Protein AF-0000000067714516 (afdb_homodimer)

Organism: Corynebacterium glutamicum (strain ATCC 13032 / DSM 20300 / JCM 1318 / BCRC 11384 / CCUG 27702 / LMG 3730 / NBRC 12168 / NCIMB 10025 / NRRL B-2784 / 534) (NCBI:txid196627)

Nearest PDB structures (foldseek):
  5x11-assembly4_H  TM=5.589E-01  e=5.255E-09  Bacillus spizizenii str. W23
  5x11-assembly1_A  TM=5.544E-01  e=1.095E-08  Bacillus spizizenii str. W23
  5x11-assembly3_D  TM=5.599E-01  e=9.688E-09  Bacillus spizizenii str. W23
  5x11-assembly2_E  TM=5.616E-01  e=3.294E-08  Bacillus spizizenii str. W23
  5x11-assembly4_G  TM=5.547E-01  e=8.246E-08  Bacillus spizizenii str. W23

Sequence (338 aa):
MSIKHALLVLMLDEPTSASQLQTKFEETMGIWQLNIGQVTQTIQRLQRDGLAETAGTTVSSNGRTVDTFQPTDLGRELVAQWFESPVTVTLSERDELVTKIAIAESRGLNLIPLLDIQRNTVMAELRALNKSSRDLAETRNTQRLLVEKRIFELEAQARWLDRIEALEQMSIKHALLVLMLDEPTSASQLQTKFEETMGIWQLNIGQVTQTIQRLQRDGLAETAGTTVSSNGRTVDTFQPTDLGRELVAQWFESPVTVTLSERDELVTKIAIAESRGLNLIPLLDIQRNTVMAELRALNKSSRDLAETRNTQRLLVEKRIFELEAQARWLDRIEALEQ

Secondary structure (DSSP, 8-state):
-HHHHHHHHHTSSS-EEHHHHHHHHHHHHSS----HHHHHHHHHHHHHTTSEEEEEEEE-TTS-EEEEEEE-HHHHHHHHHHHHS-------S--HHHHHHHHHHHTT---HHHHHHHHHHHHHHHHHHHHHHHTS-SB--HHHHHHHHHHHHHHHHHHHHHHHHHSB-/-HHHHHHHHHTSSS-EEHHHHHHHHHHHHSS----HHHHHHHHHHHHHTTSEEEEEEEE-TTS-EEEEEEE-HHHHHHHHHHHHS-------S--HHHHHHHHHHHTT---HHHHHHHHHHHHHHHHHHHHHHHTS-SB--HHHHHHHHHHHHHHHHHHHHHHHHHSB-

Solvent-accessible surface area (backbone atoms only — not comparable to full-atom values): 18646 Å² total; per-residue (Å²): 120,60,60,61,54,50,53,45,59,74,16,63,86,45,70,34,31,60,68,54,47,48,51,53,47,28,67,53,40,60,83,49,80,71,55,70,66,60,48,48,52,47,50,49,51,32,36,75,71,52,26,30,43,81,67,51,69,44,72,44,99,86,66,46,78,38,60,15,29,26,51,31,75,60,26,50,50,50,47,54,49,53,60,73,45,62,83,78,78,74,77,70,89,73,50,51,63,56,49,52,51,29,54,38,51,71,70,67,48,79,57,63,65,48,51,48,49,38,44,52,52,44,50,54,52,44,52,54,47,53,58,56,54,70,75,44,69,77,34,66,43,46,64,44,53,50,51,51,47,49,45,33,45,43,53,23,48,50,52,44,54,56,50,56,71,71,40,40,126,120,61,59,61,53,51,53,45,60,72,16,63,87,46,70,35,30,61,69,53,47,47,50,52,46,28,65,54,38,61,84,49,80,71,55,71,67,59,49,48,51,47,50,50,50,32,36,74,72,52,26,30,43,81,66,49,71,44,71,44,98,86,66,46,79,40,59,17,28,27,50,31,75,60,25,49,50,50,47,54,49,53,61,72,46,64,82,78,79,75,77,70,88,74,51,52,64,56,49,52,51,28,53,39,51,70,69,67,48,78,57,62,65,47,52,49,49,38,45,52,52,44,50,51,52,44,51,54,47,54,56,55,52,70,76,45,70,77,33,67,43,46,65,45,51,51,52,51,48,50,46,33,47,43,53,22,49,50,53,43,54,54,50,57,69,71,38,42,126

pLDDT: mean 94.26, std 6.95, range [58.53, 98.81]

InterPro domains:
  IPR036388 Winged helix-like DNA-binding domain superfamily [G3DSA:1.10.10.10] (1-89)
  IPR036390 Winged helix DNA-binding domain superfamily [SSF46785] (3-165)

Structure (mmCIF, N/CA/C/O backbone):
data_AF-0000000067714516-model_v1
#
loop_
_entity.id
_entity.type
_entity.pdbx_description
1 polymer 'Predicted transcriptional regulators'
#
loop_
_atom_site.group_PDB
_atom_site.id
_atom_site.type_symbol
_atom_site.label_atom_id
_atom_site.label_alt_id
_atom_site.label_comp_id
_atom_site.label_asym_id
_atom_site.label_entity_id
_atom_site.label_seq_id
_atom_site.pdbx_PDB_ins_code
_atom_site.Cartn_x
_atom_site.Cartn_y
_atom_site.Cartn_z
_atom_site.occupancy
_atom_site.B_iso_or_equiv
_atom_site.auth_seq_id
_atom_site.auth_comp_id
_atom_site.auth_asym_id
_atom_site.auth_atom_id
_atom_site.pdbx_PDB_model_num
ATOM 1 N N . MET A 1 1 ? 0.081 -5.246 -13.25 1 62.38 1 MET A N 1
ATOM 2 C CA . MET A 1 1 ? -0.681 -6.086 -12.328 1 62.38 1 MET A CA 1
ATOM 3 C C . MET A 1 1 ? -0.258 -7.547 -12.445 1 62.38 1 MET A C 1
ATOM 5 O O . MET A 1 1 ? 0.228 -7.973 -13.492 1 62.38 1 MET A O 1
ATOM 9 N N . SER A 1 2 ? -0.165 -8.297 -11.391 1 80.56 2 SER A N 1
ATOM 10 C CA . SER A 1 2 ? 0.329 -9.648 -11.172 1 80.56 2 SER A CA 1
ATOM 11 C C . SER A 1 2 ? -0.538 -10.68 -11.891 1 80.56 2 SER A C 1
ATOM 13 O O . SER A 1 2 ? -0.05 -11.742 -12.289 1 80.56 2 SER A O 1
ATOM 15 N N . ILE A 1 3 ? -1.608 -10.227 -12.492 1 91.75 3 ILE A N 1
ATOM 16 C CA . ILE A 1 3 ? -2.51 -11.25 -13.008 1 91.75 3 ILE A CA 1
ATOM 17 C C . ILE A 1 3 ? -2.078 -11.656 -14.422 1 91.75 3 ILE A C 1
ATOM 19 O O . ILE A 1 3 ? -2.178 -12.82 -14.797 1 91.75 3 ILE A O 1
ATOM 23 N N . LYS A 1 4 ? -1.636 -10.664 -15.148 1 96.06 4 LYS A N 1
ATOM 24 C CA . LYS A 1 4 ? -1.201 -10.953 -16.516 1 96.06 4 LYS A CA 1
ATOM 25 C C . LYS A 1 4 ? -0.044 -11.953 -16.516 1 96.06 4 LYS A C 1
ATOM 27 O O . LYS A 1 4 ? -0.017 -12.875 -17.344 1 96.06 4 LYS A O 1
ATOM 32 N N . HIS A 1 5 ? 0.907 -11.781 -15.664 1 96.81 5 HIS A N 1
ATOM 33 C CA . HIS A 1 5 ? 2.043 -12.688 -15.578 1 96.81 5 HIS A CA 1
ATOM 34 C C . HIS A 1 5 ? 1.602 -14.078 -15.148 1 96.81 5 HIS A C 1
ATOM 36 O O . HIS A 1 5 ? 2.061 -15.086 -15.703 1 96.81 5 HIS A O 1
ATOM 42 N N . ALA A 1 6 ? 0.688 -14.062 -14.195 1 96.44 6 ALA A N 1
ATOM 43 C CA . ALA A 1 6 ? 0.193 -15.344 -13.688 1 96.44 6 ALA A CA 1
ATOM 44 C C . ALA A 1 6 ? -0.487 -16.141 -14.797 1 96.44 6 ALA A C 1
ATOM 46 O O . ALA A 1 6 ? -0.234 -17.344 -14.953 1 96.44 6 ALA A O 1
ATOM 47 N N . LEU A 1 7 ? -1.28 -15.492 -15.57 1 97.62 7 LEU A N 1
ATOM 48 C CA . LEU A 1 7 ? -1.995 -16.188 -16.641 1 97.62 7 LEU A CA 1
ATOM 49 C C . LEU A 1 7 ? -1.026 -16.688 -17.703 1 97.62 7 LEU A C 1
ATOM 51 O O . LEU A 1 7 ? -1.202 -17.781 -18.234 1 97.62 7 LEU A O 1
ATOM 55 N N . LEU A 1 8 ? -0.056 -15.891 -17.984 1 98.19 8 LEU A N 1
ATOM 56 C CA . LEU A 1 8 ? 0.951 -16.328 -18.953 1 98.19 8 LEU A CA 1
ATOM 57 C C . LEU A 1 8 ? 1.649 -17.594 -18.469 1 98.19 8 LEU A C 1
ATOM 59 O O . LEU A 1 8 ? 1.838 -18.531 -19.234 1 98.19 8 LEU A O 1
ATOM 63 N N . VAL A 1 9 ? 1.989 -17.609 -17.266 1 97.81 9 VAL A N 1
ATOM 64 C CA . VAL A 1 9 ? 2.691 -18.766 -16.703 1 97.81 9 VAL A CA 1
ATOM 65 C C . VAL A 1 9 ? 1.797 -20 -16.781 1 97.81 9 VAL A C 1
ATOM 67 O O . VAL A 1 9 ? 2.262 -21.078 -17.125 1 97.81 9 VAL A O 1
ATOM 70 N N . LEU A 1 10 ? 0.509 -19.812 -16.531 1 97.19 10 LEU A N 1
ATOM 71 C CA . LEU A 1 10 ? -0.421 -20.938 -16.438 1 97.19 10 LEU A CA 1
ATOM 72 C C . LEU A 1 10 ? -0.716 -21.516 -17.828 1 97.19 10 LEU A C 1
ATOM 74 O O . LEU A 1 10 ? -1.256 -22.625 -17.938 1 97.19 10 LEU A O 1
ATOM 78 N N . MET A 1 11 ? -0.341 -20.859 -18.875 1 96.38 11 MET A N 1
ATOM 79 C CA . MET A 1 11 ? -0.566 -21.422 -20.203 1 96.38 11 MET A CA 1
ATOM 80 C C . MET A 1 11 ? 0.757 -21.734 -20.891 1 96.38 11 MET A C 1
ATOM 82 O O . MET A 1 11 ? 0.8 -21.906 -22.109 1 96.38 11 MET A O 1
ATOM 86 N N . LEU A 1 12 ? 1.816 -21.812 -20.094 1 96.12 12 LEU A N 1
ATOM 87 C CA . LEU A 1 12 ? 3.154 -22.031 -20.625 1 96.12 12 LEU A CA 1
ATOM 88 C C . LEU A 1 12 ? 3.287 -23.453 -21.172 1 96.12 12 LEU A C 1
ATOM 90 O O . LEU A 1 12 ? 3.902 -23.656 -22.219 1 96.12 12 LEU A O 1
ATOM 94 N N . ASP A 1 13 ? 2.66 -24.391 -20.516 1 93.94 13 ASP A N 1
ATOM 95 C CA . ASP A 1 13 ? 2.959 -25.797 -20.781 1 93.94 13 ASP A CA 1
ATOM 96 C C . ASP A 1 13 ? 2.084 -26.328 -21.922 1 93.94 13 ASP A C 1
ATOM 98 O O . ASP A 1 13 ? 2.516 -27.188 -22.688 1 93.94 13 ASP A O 1
ATOM 102 N N . GLU A 1 14 ? 0.854 -25.844 -21.984 1 96.12 14 GLU A N 1
ATOM 103 C CA . GLU A 1 14 ? -0.07 -26.297 -23.016 1 96.12 14 GLU A CA 1
ATOM 104 C C . GLU A 1 14 ? -1.104 -25.219 -23.344 1 96.12 14 GLU A C 1
ATOM 106 O O . GLU A 1 14 ? -1.468 -24.422 -22.469 1 96.12 14 GLU A O 1
ATOM 111 N N . PRO A 1 15 ? -1.507 -25.25 -24.625 1 97.69 15 PRO A N 1
ATOM 112 C CA . PRO A 1 15 ? -2.617 -24.344 -24.938 1 97.69 15 PRO A CA 1
ATOM 113 C C . PRO A 1 15 ? -3.795 -24.5 -23.984 1 97.69 15 PRO A C 1
ATOM 115 O O . PRO A 1 15 ? -4.172 -25.625 -23.641 1 97.69 15 PRO A O 1
ATOM 118 N N . THR A 1 16 ? -4.348 -23.375 -23.516 1 97.81 16 THR A N 1
ATOM 119 C CA . THR A 1 16 ? -5.34 -23.391 -22.438 1 97.81 16 THR A CA 1
ATOM 120 C C . THR A 1 16 ? -6.473 -22.422 -22.734 1 97.81 16 THR A C 1
ATOM 122 O O . THR A 1 16 ? -6.234 -21.297 -23.172 1 97.81 16 THR A O 1
ATOM 125 N N . SER A 1 17 ? -7.719 -22.906 -22.469 1 97.94 17 SER A N 1
ATOM 126 C CA . SER A 1 17 ? -8.867 -22.016 -22.672 1 97.94 17 SER A CA 1
ATOM 127 C C . SER A 1 17 ? -9.016 -21.031 -21.531 1 97.94 17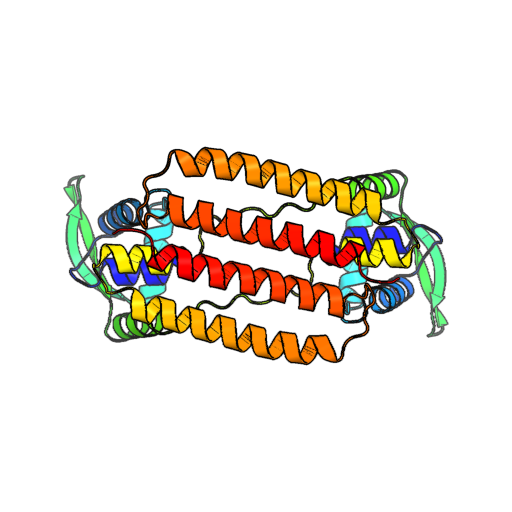 SER A C 1
ATOM 129 O O . SER A 1 17 ? -8.398 -21.188 -20.469 1 97.94 17 SER A O 1
ATOM 131 N N . ALA A 1 18 ? -9.844 -19.984 -21.75 1 97.75 18 ALA A N 1
ATOM 132 C CA . ALA A 1 18 ? -10.086 -18.984 -20.703 1 97.75 18 ALA A CA 1
ATOM 133 C C . ALA A 1 18 ? -10.648 -19.641 -19.453 1 97.75 18 ALA A C 1
ATOM 135 O O . ALA A 1 18 ? -10.219 -19.344 -18.328 1 97.75 18 ALA A O 1
ATOM 136 N N . SER A 1 19 ? -11.57 -20.547 -19.609 1 96.88 19 SER A N 1
ATOM 137 C CA . SER A 1 19 ? -12.18 -21.203 -18.469 1 96.88 19 SER A CA 1
ATOM 138 C C . SER A 1 19 ? -11.172 -22.078 -17.734 1 96.88 19 SER A C 1
ATOM 140 O O . SER A 1 19 ? -11.195 -22.156 -16.5 1 96.88 19 SER A O 1
ATOM 142 N N . GLN A 1 20 ? -10.352 -22.766 -18.484 1 96.94 20 GLN A N 1
ATOM 143 C CA . GLN A 1 20 ? -9.305 -23.578 -17.875 1 96.94 20 GLN A CA 1
ATOM 144 C C . GLN A 1 20 ? -8.312 -22.719 -17.109 1 96.94 20 GLN A C 1
ATOM 146 O O . GLN A 1 20 ? -7.859 -23.094 -16.031 1 96.94 20 GLN A O 1
ATOM 151 N N . LEU A 1 21 ? -7.969 -21.594 -17.688 1 97.62 21 LEU A N 1
ATOM 152 C CA . LEU A 1 21 ? -7.062 -20.672 -17.016 1 97.62 21 LEU A CA 1
ATOM 153 C C . LEU A 1 21 ? -7.668 -20.172 -15.711 1 97.62 21 LEU A C 1
ATOM 155 O O . LEU A 1 21 ? -6.973 -20.047 -14.703 1 97.62 21 LEU A O 1
ATOM 159 N N . GLN A 1 22 ? -8.914 -19.812 -15.773 1 97.25 22 GLN A N 1
ATOM 160 C CA . GLN A 1 22 ? -9.625 -19.391 -14.57 1 97.25 22 GLN A CA 1
ATOM 161 C C . GLN A 1 22 ? -9.516 -20.438 -13.469 1 97.25 22 GLN A C 1
ATOM 163 O O . GLN A 1 22 ? -9.18 -20.109 -12.328 1 97.25 22 GLN A O 1
ATOM 168 N N . THR A 1 23 ? -9.734 -21.719 -13.812 1 96.06 23 THR A N 1
ATOM 169 C CA . THR A 1 23 ? -9.695 -22.828 -12.875 1 96.06 23 THR A CA 1
ATOM 170 C C . THR A 1 23 ? -8.281 -23.031 -12.336 1 96.06 23 THR A C 1
ATOM 172 O O . THR A 1 23 ? -8.086 -23.172 -11.125 1 96.06 23 THR A O 1
ATOM 175 N N . LYS A 1 24 ? -7.324 -23.031 -13.219 1 96.5 24 LYS A N 1
ATOM 176 C CA . LYS A 1 24 ? -5.93 -23.203 -12.82 1 96.5 24 LYS A CA 1
ATOM 177 C C . LYS A 1 24 ? -5.492 -22.109 -11.859 1 96.5 24 LYS A C 1
ATOM 179 O O . LYS A 1 24 ? -4.777 -22.375 -10.891 1 96.5 24 LYS A O 1
ATOM 184 N N . PHE A 1 25 ? -5.914 -20.922 -12.188 1 96.56 25 PHE A N 1
ATOM 185 C CA . PHE A 1 25 ? -5.57 -19.797 -11.328 1 96.56 25 PHE A CA 1
ATOM 186 C C . PHE A 1 25 ? -6.133 -19.984 -9.922 1 96.56 25 PHE A C 1
ATOM 188 O O . PHE A 1 25 ? -5.414 -19.844 -8.938 1 96.56 25 PHE A O 1
ATOM 195 N N . GLU A 1 26 ? -7.375 -20.25 -9.828 1 95.56 26 GLU A N 1
ATOM 196 C CA . GLU A 1 26 ? -8.055 -20.422 -8.547 1 95.56 26 GLU A CA 1
ATOM 197 C C . GLU A 1 26 ? -7.438 -21.562 -7.746 1 95.56 26 GLU A C 1
ATOM 199 O O . GLU A 1 26 ? -7.273 -21.453 -6.527 1 95.56 26 GLU A O 1
ATOM 204 N N . GLU A 1 27 ? -7.07 -22.609 -8.445 1 95 27 GLU A N 1
ATOM 205 C CA . GLU A 1 27 ? -6.43 -23.75 -7.785 1 95 27 GLU A CA 1
ATOM 206 C C . GLU A 1 27 ? -5.051 -23.375 -7.25 1 95 27 GLU A C 1
ATOM 208 O O . GLU A 1 27 ? -4.656 -23.797 -6.164 1 95 27 GLU A O 1
ATOM 213 N N . THR A 1 28 ? -4.391 -22.594 -8.008 1 94.56 28 THR A N 1
ATOM 214 C CA . THR A 1 28 ? -3.037 -22.203 -7.645 1 94.56 28 THR A CA 1
ATOM 215 C C . THR A 1 28 ? -3.057 -21.203 -6.5 1 94.56 28 THR A C 1
ATOM 217 O O . THR A 1 28 ? -2.303 -21.328 -5.535 1 94.56 28 THR A O 1
ATOM 220 N N . MET A 1 29 ? -3.969 -20.266 -6.562 1 93.06 29 MET A N 1
ATOM 221 C CA . MET A 1 29 ? -3.971 -19.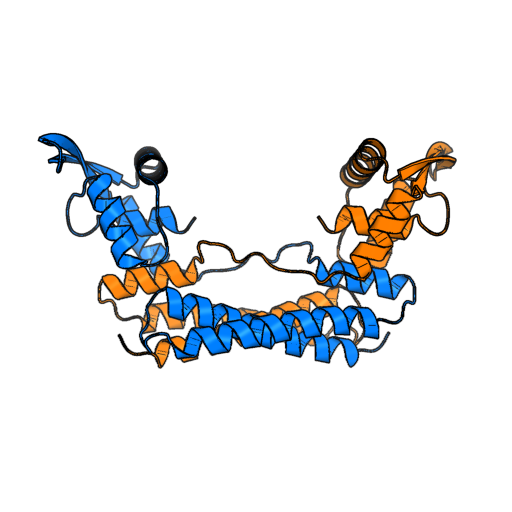172 -5.605 1 93.06 29 MET A CA 1
ATOM 222 C C . MET A 1 29 ? -4.77 -19.531 -4.355 1 93.06 29 MET A C 1
ATOM 224 O O . MET A 1 29 ? -4.559 -18.953 -3.289 1 93.06 29 MET A O 1
ATOM 228 N N . GLY A 1 30 ? -5.742 -20.406 -4.523 1 90.75 30 GLY A N 1
ATOM 229 C CA . GLY A 1 30 ? -6.559 -20.812 -3.395 1 90.75 30 GLY A CA 1
ATOM 230 C C . GLY A 1 30 ? -7.594 -19.781 -2.99 1 90.75 30 GLY A C 1
ATOM 231 O O . GLY A 1 30 ? -8.758 -19.891 -3.373 1 90.75 30 GLY A O 1
ATOM 232 N N . ILE A 1 31 ? -7.242 -18.703 -2.451 1 87.38 31 ILE A N 1
ATOM 233 C CA . ILE A 1 31 ? -8.18 -17.766 -1.843 1 87.38 31 ILE A CA 1
ATOM 234 C C . ILE A 1 31 ? -8.562 -16.688 -2.857 1 87.38 31 ILE A C 1
ATOM 236 O O . ILE A 1 31 ? -9.523 -15.945 -2.646 1 87.38 31 ILE A O 1
ATOM 240 N N . TRP A 1 32 ? -7.848 -16.594 -3.896 1 89.44 32 TRP A N 1
ATOM 241 C CA . TRP A 1 32 ? -8.141 -15.578 -4.906 1 89.44 32 TRP A CA 1
ATOM 242 C C . TRP A 1 32 ? -8.914 -16.188 -6.074 1 89.44 32 TRP A C 1
ATOM 244 O O . TRP A 1 32 ? -8.508 -17.203 -6.629 1 89.44 32 TRP A O 1
ATOM 254 N N . GLN A 1 33 ? -10.016 -15.43 -6.348 1 90.44 33 GLN A N 1
ATOM 255 C CA . GLN A 1 33 ? -10.836 -15.844 -7.477 1 90.44 33 GLN A CA 1
ATOM 256 C C . GLN A 1 33 ? -10.891 -14.75 -8.547 1 90.44 33 GLN A C 1
ATOM 258 O O . GLN A 1 33 ? -10.789 -13.562 -8.234 1 90.44 33 GLN A O 1
ATOM 263 N N . LEU A 1 34 ? -10.938 -15.234 -9.766 1 92.38 34 LEU A N 1
ATOM 264 C CA . LEU A 1 34 ? -11.141 -14.336 -10.898 1 92.38 34 LEU A CA 1
ATOM 265 C C . LEU A 1 34 ? -12.484 -14.609 -11.57 1 92.38 34 LEU A C 1
ATOM 267 O O . LEU A 1 34 ? -12.891 -15.766 -11.703 1 92.38 34 LEU A O 1
ATOM 271 N N . ASN A 1 35 ? -13.094 -13.531 -11.922 1 94.94 35 ASN A N 1
ATOM 272 C CA . 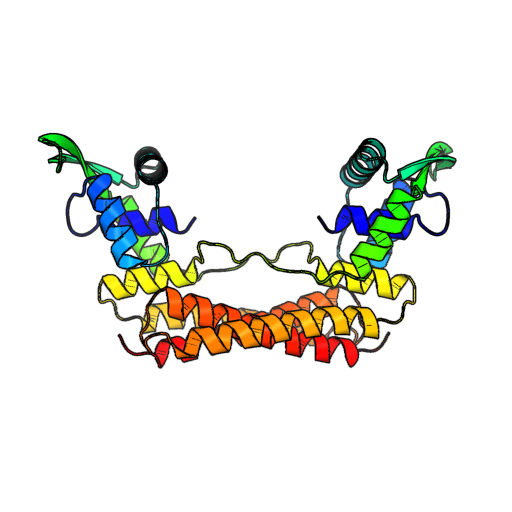ASN A 1 35 ? -14.242 -13.781 -12.789 1 94.94 35 ASN A CA 1
ATOM 273 C C . ASN A 1 35 ? -13.82 -13.969 -14.242 1 94.94 35 ASN A C 1
ATOM 275 O O . ASN A 1 35 ? -12.75 -13.508 -14.648 1 94.94 35 ASN A O 1
ATOM 279 N N . ILE A 1 36 ? -14.742 -14.672 -15 1 96.19 36 ILE A N 1
ATOM 280 C CA . ILE A 1 36 ? -14.406 -15.07 -16.359 1 96.19 36 ILE A CA 1
ATOM 281 C C . ILE A 1 36 ? -14.203 -13.82 -17.219 1 96.19 36 ILE A C 1
ATOM 283 O O . ILE A 1 36 ? -13.367 -13.82 -18.125 1 96.19 36 ILE A O 1
ATOM 287 N N . GLY A 1 37 ? -14.906 -12.805 -16.938 1 97.12 37 GLY A N 1
ATOM 288 C CA . GLY A 1 37 ? -14.719 -11.555 -17.672 1 97.12 37 GLY A CA 1
ATOM 289 C C . GLY A 1 37 ? -13.328 -10.969 -17.484 1 97.12 37 GLY A C 1
ATOM 290 O O . GLY A 1 37 ? -12.727 -10.492 -18.453 1 97.12 37 GLY A O 1
ATOM 291 N N . GLN A 1 38 ? -12.797 -10.992 -16.297 1 96.38 38 GLN A N 1
ATOM 292 C CA . GLN A 1 38 ? -11.453 -10.508 -16 1 96.38 38 GLN A CA 1
ATOM 293 C C . GLN A 1 38 ? -10.398 -11.336 -16.734 1 96.38 38 GLN A C 1
ATOM 295 O O . GLN A 1 38 ? -9.422 -10.789 -17.266 1 96.38 38 GLN A O 1
ATOM 300 N N . VAL A 1 39 ? -10.602 -12.648 -16.75 1 97.94 39 VAL A N 1
ATOM 301 C CA . VAL A 1 39 ? -9.672 -13.547 -17.438 1 97.94 39 VAL A CA 1
ATOM 302 C C . VAL A 1 39 ? -9.656 -13.227 -18.922 1 97.94 39 VAL A C 1
ATOM 304 O O . VAL A 1 39 ? -8.594 -13.047 -19.516 1 97.94 39 VAL A O 1
ATOM 307 N N . THR A 1 40 ? -10.836 -13.133 -19.453 1 98 40 THR A N 1
ATOM 308 C CA . THR A 1 40 ? -10.969 -12.883 -20.891 1 98 40 THR A CA 1
ATOM 309 C C . THR A 1 40 ? -10.359 -11.539 -21.266 1 98 40 THR A C 1
ATOM 311 O O . THR A 1 40 ? -9.648 -11.438 -22.266 1 98 40 THR A O 1
ATOM 314 N N . GLN A 1 41 ? -10.609 -10.547 -20.5 1 98.12 41 GLN A N 1
ATOM 315 C CA . GLN A 1 41 ? -10.07 -9.219 -20.781 1 98.12 41 GLN A CA 1
ATOM 316 C C . GLN A 1 41 ? -8.547 -9.219 -20.703 1 98.12 41 GLN A C 1
ATOM 318 O O . GLN A 1 41 ? -7.879 -8.555 -21.5 1 98.12 41 GLN A O 1
ATOM 323 N N . THR A 1 42 ? -8.039 -9.891 -19.75 1 98.12 42 THR A N 1
ATOM 324 C CA . THR A 1 42 ? -6.594 -9.969 -19.609 1 98.12 42 THR A CA 1
ATOM 325 C C . THR A 1 42 ? -5.969 -10.672 -20.812 1 98.12 42 THR A C 1
ATOM 327 O O . THR A 1 42 ? -4.941 -10.227 -21.328 1 98.12 42 THR A O 1
ATOM 330 N N . ILE A 1 43 ? -6.594 -11.758 -21.234 1 98.31 43 ILE A N 1
ATOM 331 C CA . ILE A 1 43 ? -6.105 -12.484 -22.406 1 98.31 43 ILE A CA 1
ATOM 332 C C . ILE A 1 43 ? -6.113 -11.555 -23.625 1 98.31 43 ILE A C 1
ATOM 334 O O . ILE A 1 43 ? -5.152 -11.531 -24.391 1 98.31 43 ILE A O 1
ATOM 338 N N . GLN A 1 44 ? -7.172 -10.875 -23.75 1 98.25 44 GLN A N 1
ATOM 339 C CA . GLN A 1 44 ? -7.285 -9.953 -24.875 1 98.25 44 GLN A CA 1
ATOM 340 C C . GLN A 1 44 ? -6.164 -8.914 -24.844 1 98.25 44 GLN A C 1
ATOM 342 O O . GLN A 1 44 ? -5.582 -8.594 -25.875 1 98.25 44 GLN A O 1
ATOM 347 N N . ARG A 1 45 ? -5.898 -8.375 -23.719 1 98.31 45 ARG A N 1
ATOM 348 C CA . ARG A 1 45 ? -4.816 -7.402 -23.562 1 98.31 45 ARG A CA 1
ATOM 349 C C . ARG A 1 45 ? -3.467 -8.031 -23.891 1 98.31 45 ARG A C 1
ATOM 351 O O . ARG A 1 45 ? -2.627 -7.414 -24.547 1 98.31 45 ARG A O 1
ATOM 358 N N . LEU A 1 46 ? -3.262 -9.227 -23.438 1 98.56 46 LEU A N 1
ATOM 359 C CA . LEU A 1 46 ? -2.031 -9.961 -23.734 1 98.56 46 LEU A CA 1
ATOM 360 C C . LEU A 1 46 ? -1.85 -10.141 -25.234 1 98.56 46 LEU A C 1
ATOM 362 O O . LEU A 1 46 ? -0.739 -10 -25.75 1 98.56 46 LEU A O 1
ATOM 366 N N . GLN A 1 47 ? -2.928 -10.484 -25.859 1 98.62 47 GLN A N 1
ATOM 367 C CA . GLN A 1 47 ? -2.873 -10.656 -27.297 1 98.62 47 GLN A CA 1
ATOM 368 C C . GLN A 1 47 ? -2.574 -9.344 -28.016 1 98.62 47 GLN A C 1
ATOM 370 O O . GLN A 1 47 ? -1.737 -9.289 -28.906 1 98.62 47 GLN A O 1
ATOM 375 N N . ARG A 1 48 ? -3.268 -8.297 -27.609 1 98.31 48 ARG A N 1
ATOM 376 C CA . ARG A 1 48 ? -3.057 -6.973 -28.188 1 98.31 48 ARG A CA 1
ATOM 377 C C . ARG A 1 48 ? -1.603 -6.539 -28.031 1 98.31 48 ARG A C 1
ATOM 379 O O . ARG A 1 48 ? -1.025 -5.965 -28.969 1 98.31 48 ARG A O 1
ATOM 386 N N . ASP A 1 49 ? -0.975 -6.902 -26.906 1 98.12 49 ASP A N 1
ATOM 387 C CA . ASP A 1 49 ? 0.395 -6.5 -26.594 1 98.12 49 ASP A CA 1
ATOM 388 C C . ASP A 1 49 ? 1.402 -7.469 -27.203 1 98.12 49 ASP A C 1
ATOM 390 O O . ASP A 1 49 ? 2.609 -7.328 -27 1 98.12 49 ASP A O 1
ATOM 394 N N . GLY A 1 50 ? 0.904 -8.461 -27.891 1 98.5 50 GLY A N 1
ATOM 395 C CA . GLY A 1 50 ? 1.761 -9.414 -28.578 1 98.5 50 GLY A CA 1
ATOM 396 C C . GLY A 1 50 ? 2.375 -10.445 -27.656 1 98.5 50 GLY A C 1
ATOM 397 O O . GLY A 1 50 ? 3.375 -11.078 -28 1 98.5 50 GLY A O 1
ATOM 398 N N . LEU A 1 51 ? 1.802 -10.688 -26.484 1 98.75 51 LEU A N 1
ATOM 399 C CA . LEU A 1 51 ? 2.385 -11.555 -25.453 1 98.75 51 LEU A CA 1
ATOM 400 C C . LEU A 1 51 ? 1.732 -12.93 -25.484 1 98.75 51 LEU A C 1
ATOM 402 O O . LEU A 1 51 ? 2.285 -13.891 -24.938 1 98.75 51 LEU A O 1
ATOM 406 N N . ALA A 1 52 ? 0.539 -13.117 -26.062 1 98.81 52 ALA A N 1
ATOM 407 C CA . ALA A 1 52 ? -0.184 -14.375 -26.219 1 98.81 52 ALA A CA 1
ATOM 408 C C . ALA A 1 52 ? -0.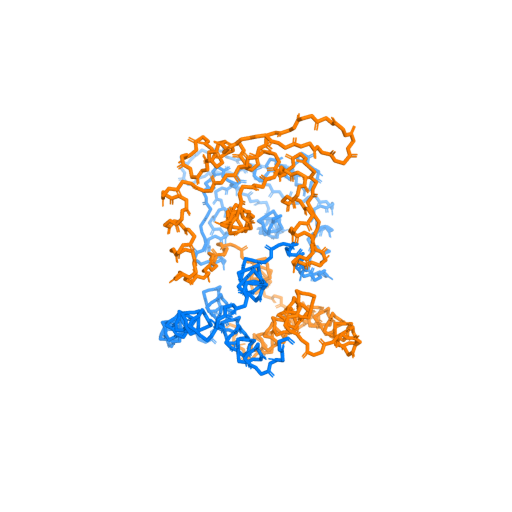82 -14.477 -27.609 1 98.81 52 ALA A C 1
ATOM 410 O O . ALA A 1 52 ? -0.943 -13.477 -28.312 1 98.81 52 ALA A O 1
ATOM 411 N N . GLU A 1 53 ? -1.146 -15.68 -28 1 98.75 53 GLU A N 1
ATOM 412 C CA . GLU A 1 53 ? -1.802 -15.922 -29.281 1 98.75 53 GLU A CA 1
ATOM 413 C C . GLU A 1 53 ? -2.768 -17.109 -29.188 1 98.75 53 GLU A C 1
ATOM 415 O O . GLU A 1 53 ? -2.658 -17.938 -28.281 1 98.75 53 GLU A O 1
ATOM 420 N N . THR A 1 54 ? -3.756 -17.109 -30.109 1 98.5 54 THR A N 1
ATOM 421 C CA . THR A 1 54 ? -4.648 -18.25 -30.219 1 98.5 54 THR A CA 1
ATOM 422 C C . THR A 1 54 ? -3.895 -19.484 -30.734 1 98.5 54 THR A C 1
ATOM 424 O O . THR A 1 54 ? -3.133 -19.375 -31.703 1 98.5 54 THR A O 1
ATOM 427 N N . ALA A 1 55 ? -4.039 -20.531 -30.031 1 98 55 ALA A N 1
ATOM 428 C CA . ALA A 1 55 ? -3.291 -21.734 -30.375 1 98 55 ALA A CA 1
ATOM 429 C C . ALA A 1 55 ? -4.199 -22.781 -31.016 1 98 55 ALA A C 1
ATOM 431 O O . ALA A 1 55 ? -3.719 -23.734 -31.656 1 98 55 ALA A O 1
ATOM 432 N N . GLY A 1 56 ? -5.496 -22.734 -30.844 1 97.06 56 GLY A N 1
ATOM 433 C CA . GLY A 1 56 ? -6.48 -23.672 -31.344 1 97.06 56 GLY A CA 1
ATOM 434 C C . GLY A 1 56 ? -7.816 -23.578 -30.625 1 97.06 56 GLY A C 1
ATOM 435 O O . GLY A 1 56 ? -8.227 -22.5 -30.219 1 97.06 56 GLY A O 1
ATOM 436 N N . THR A 1 57 ? -8.531 -24.672 -30.719 1 96.75 57 THR A N 1
ATOM 437 C CA . THR A 1 57 ? -9.828 -24.734 -30.062 1 96.75 57 THR A CA 1
ATOM 438 C C . THR A 1 57 ? -9.961 -26.016 -29.25 1 96.75 57 THR A C 1
ATOM 440 O O . THR A 1 57 ? -9.172 -26.953 -29.422 1 96.75 57 THR A O 1
ATOM 443 N N . THR A 1 58 ? -10.758 -25.922 -28.297 1 95.12 58 THR A N 1
ATOM 444 C CA . THR A 1 58 ? -11.117 -27.109 -27.516 1 95.12 58 THR A CA 1
ATOM 445 C C . THR A 1 58 ? -12.602 -27.094 -27.172 1 95.12 58 THR A C 1
ATOM 447 O O . THR A 1 58 ? -13.305 -26.109 -27.453 1 95.12 58 THR A O 1
ATOM 450 N N . VAL A 1 59 ? -13.109 -28.25 -26.703 1 93.19 59 VAL A N 1
ATOM 451 C CA . VAL A 1 59 ? -14.516 -28.359 -26.312 1 93.19 59 VAL A CA 1
ATOM 452 C C . VAL A 1 59 ? -14.648 -28.094 -24.812 1 93.19 59 VAL A C 1
ATOM 454 O O . VAL A 1 59 ? -13.992 -28.734 -23.984 1 93.19 59 VAL A O 1
ATOM 457 N N . SER A 1 60 ? -15.43 -27.031 -24.453 1 90.19 60 SER A N 1
ATOM 458 C CA . SER A 1 60 ? -15.648 -26.672 -23.047 1 90.19 60 SER A CA 1
ATOM 459 C C . SER A 1 60 ? -16.531 -27.688 -22.344 1 90.19 60 SER A C 1
ATOM 461 O O . SER A 1 60 ? -17.031 -28.625 -22.984 1 90.19 60 SER A O 1
ATOM 463 N N . SER A 1 61 ? -16.609 -27.5 -21.016 1 85.5 61 SER A N 1
ATOM 464 C CA . SER A 1 61 ? -17.438 -28.406 -20.219 1 85.5 61 SER A CA 1
ATOM 465 C C . SER A 1 61 ? -18.891 -28.375 -20.672 1 85.5 61 SER A C 1
ATOM 467 O O . SER A 1 61 ? -19.609 -29.375 -20.516 1 85.5 61 SER A O 1
ATOM 469 N N . ASN A 1 62 ? -19.375 -27.25 -21.312 1 88.44 62 ASN A N 1
ATOM 470 C CA . ASN A 1 62 ? -20.766 -27.125 -21.766 1 88.44 62 ASN A CA 1
ATOM 471 C C . ASN A 1 62 ? -20.906 -27.578 -23.219 1 88.44 62 ASN A C 1
ATOM 473 O O . ASN A 1 62 ? -21.953 -27.375 -23.828 1 88.44 62 ASN A O 1
ATOM 477 N N . GLY A 1 63 ? -19.938 -28.047 -23.844 1 89.69 63 GLY A N 1
ATOM 478 C CA . GLY A 1 63 ? -19.984 -28.594 -25.188 1 89.69 63 GLY A CA 1
ATOM 479 C C . GLY A 1 63 ? -19.656 -27.578 -26.266 1 89.69 63 GLY A C 1
ATOM 480 O O . GLY A 1 63 ? -19.609 -27.922 -27.438 1 89.69 63 GLY A O 1
ATOM 481 N N . ARG A 1 64 ? -19.484 -26.484 -25.906 1 90.38 64 ARG A N 1
ATOM 482 C CA . ARG A 1 64 ? -19.188 -25.453 -26.891 1 90.38 64 ARG A CA 1
ATOM 483 C C . ARG A 1 64 ? -17.703 -25.438 -27.234 1 90.38 64 ARG A C 1
ATOM 485 O O . ARG A 1 64 ? -16.859 -25.641 -26.344 1 90.38 64 ARG A O 1
ATOM 492 N N . THR A 1 65 ? -17.438 -25.219 -28.469 1 96 65 THR A N 1
ATOM 493 C CA . THR A 1 65 ? -16.062 -25.047 -28.922 1 96 65 THR A CA 1
ATOM 494 C C . THR A 1 65 ? -15.523 -23.672 -28.516 1 96 65 THR A C 1
ATOM 496 O O . THR A 1 65 ? -16.156 -22.656 -28.781 1 96 65 THR A O 1
ATOM 499 N N . VAL A 1 66 ? -14.375 -23.656 -27.812 1 96.56 66 VAL A N 1
ATOM 500 C CA . VAL A 1 66 ? -13.797 -22.406 -27.328 1 96.56 66 VAL A CA 1
ATOM 501 C C . VAL A 1 66 ? -12.336 -22.328 -27.75 1 96.56 66 VAL A C 1
ATOM 503 O O . VAL A 1 66 ? -11.688 -23.344 -27.984 1 96.56 66 VAL A O 1
ATOM 506 N N . ASP A 1 67 ? -11.828 -21.109 -27.812 1 97.44 67 ASP A N 1
ATOM 507 C CA . ASP A 1 67 ? -10.438 -20.891 -28.188 1 97.44 67 ASP A CA 1
ATOM 508 C C . ASP A 1 67 ? -9.492 -21.312 -27.062 1 97.44 67 ASP A C 1
ATOM 510 O O . ASP A 1 67 ? -9.836 -21.219 -25.891 1 97.44 67 ASP A O 1
ATOM 514 N N . THR A 1 68 ? -8.281 -21.75 -27.484 1 98.56 68 THR A N 1
ATOM 515 C CA . THR A 1 68 ? -7.18 -21.938 -26.547 1 98.56 68 THR A CA 1
ATOM 516 C C . THR A 1 68 ? -6.047 -20.953 -26.844 1 98.56 68 THR A C 1
ATOM 518 O O . THR A 1 68 ? -5.934 -20.453 -27.969 1 98.56 68 THR A O 1
ATOM 521 N N . PHE A 1 69 ? -5.25 -20.703 -25.781 1 98.75 69 PHE A N 1
ATOM 522 C CA . PHE A 1 69 ? -4.234 -19.656 -25.891 1 98.75 69 PHE A CA 1
ATOM 523 C C . PHE A 1 69 ? -2.893 -20.156 -25.359 1 98.75 69 PHE A C 1
ATOM 525 O O . PHE A 1 69 ? -2.842 -21.062 -24.531 1 98.75 69 PHE A O 1
ATOM 532 N N . GLN A 1 70 ? -1.873 -19.594 -25.922 1 98.75 70 GLN A N 1
ATOM 533 C CA . GLN A 1 70 ? -0.51 -19.859 -25.469 1 98.75 70 GLN A CA 1
ATOM 534 C C . GLN A 1 70 ? 0.35 -18.594 -25.562 1 98.75 70 GLN A C 1
ATOM 536 O O . GLN A 1 70 ? 0.049 -17.688 -26.328 1 98.75 70 GLN A O 1
ATOM 541 N N . PRO A 1 71 ? 1.427 -18.5 -24.719 1 98.62 71 PRO A N 1
ATOM 542 C CA . PRO A 1 71 ? 2.314 -17.344 -24.844 1 98.62 71 PRO A CA 1
ATOM 543 C C . PRO A 1 71 ? 3.094 -17.328 -26.156 1 98.62 71 PRO A C 1
ATOM 545 O O . PRO A 1 71 ? 3.453 -18.391 -26.672 1 98.62 71 PRO A O 1
ATOM 548 N N . THR A 1 72 ? 3.303 -16.125 -26.656 1 98.69 72 THR A N 1
ATOM 549 C CA . THR A 1 72 ? 4.289 -15.945 -27.703 1 98.69 72 THR A CA 1
ATOM 550 C C . THR A 1 72 ? 5.707 -16.016 -27.141 1 98.69 72 THR A C 1
ATOM 552 O O . THR A 1 72 ? 5.895 -16.188 -25.938 1 98.69 72 THR A O 1
ATOM 555 N N . ASP A 1 73 ? 6.699 -15.93 -28.094 1 98.5 73 ASP A N 1
ATOM 556 C CA . ASP A 1 73 ? 8.078 -15.852 -27.625 1 98.5 73 ASP A CA 1
ATOM 557 C C . ASP A 1 73 ? 8.281 -14.633 -26.719 1 98.5 73 ASP A C 1
ATOM 559 O O . ASP A 1 73 ? 8.992 -14.719 -25.719 1 98.5 73 ASP A O 1
ATOM 563 N N . LEU A 1 74 ? 7.672 -13.539 -27.062 1 98.56 74 LEU A N 1
ATOM 564 C CA . LEU A 1 74 ? 7.738 -12.336 -26.234 1 98.56 74 LEU A CA 1
ATOM 565 C C . LEU A 1 74 ? 7.098 -12.57 -24.875 1 98.56 74 LEU A C 1
ATOM 567 O O . LEU A 1 74 ? 7.602 -12.094 -23.859 1 98.56 74 LEU A O 1
ATOM 571 N N . GLY A 1 75 ? 5.973 -13.289 -24.859 1 98.5 75 GLY A N 1
ATOM 572 C CA . GLY A 1 75 ? 5.309 -13.633 -23.609 1 98.5 75 GLY A CA 1
ATOM 573 C C . GLY A 1 75 ? 6.16 -14.5 -22.703 1 98.5 75 GLY A C 1
ATOM 574 O O . GLY A 1 75 ? 6.188 -14.289 -21.484 1 98.5 75 GLY A O 1
ATOM 575 N N . ARG A 1 76 ? 6.875 -15.438 -23.328 1 98.12 76 ARG A N 1
ATOM 576 C CA . ARG A 1 76 ? 7.766 -16.312 -22.562 1 98.12 76 ARG A CA 1
ATOM 577 C C . ARG A 1 76 ? 8.922 -15.516 -21.969 1 98.12 76 ARG A C 1
ATOM 579 O O . ARG A 1 76 ? 9.336 -15.766 -20.828 1 98.12 76 ARG A O 1
ATOM 586 N N . GLU A 1 77 ? 9.391 -14.625 -22.734 1 98.12 77 GLU A N 1
ATOM 587 C CA . GLU A 1 77 ? 10.469 -13.766 -22.25 1 98.12 77 GLU A CA 1
ATOM 588 C C . GLU A 1 77 ? 10 -12.898 -21.078 1 98.12 77 GLU A C 1
ATOM 590 O O . GLU A 1 77 ? 10.734 -12.711 -20.109 1 98.12 77 GLU A O 1
ATOM 595 N N . LEU A 1 78 ? 8.82 -12.391 -21.203 1 97.62 78 LEU A N 1
ATOM 596 C CA . LEU A 1 78 ? 8.258 -11.57 -20.141 1 97.62 78 LEU A CA 1
ATOM 597 C C . LEU A 1 78 ? 8.117 -12.367 -18.859 1 97.62 78 LEU A C 1
ATOM 599 O O . LEU A 1 78 ? 8.383 -11.844 -17.766 1 97.62 78 LEU A O 1
ATOM 603 N N . VAL A 1 79 ? 7.703 -13.594 -19 1 96.94 79 VAL A N 1
ATOM 604 C CA . VAL A 1 79 ? 7.551 -14.461 -17.844 1 96.94 79 VAL A CA 1
ATOM 605 C C . VAL A 1 79 ? 8.906 -14.688 -17.172 1 96.94 79 VAL A C 1
ATOM 607 O O . VAL A 1 79 ? 9.039 -14.578 -15.953 1 96.94 79 VAL A O 1
ATOM 610 N N . ALA A 1 80 ? 9.883 -14.969 -17.984 1 96.31 80 ALA A N 1
ATOM 611 C CA . ALA A 1 80 ? 11.227 -15.18 -17.453 1 96.31 80 ALA A CA 1
ATOM 612 C C . ALA A 1 80 ? 11.734 -13.938 -16.734 1 96.31 80 ALA A C 1
ATOM 614 O O . ALA A 1 80 ? 12.266 -14.031 -15.625 1 96.31 80 ALA A O 1
ATOM 615 N N . GLN A 1 81 ? 11.547 -12.82 -17.312 1 97 81 GLN A N 1
ATOM 616 C CA . GLN A 1 81 ? 11.961 -11.555 -16.734 1 97 81 GLN A CA 1
ATOM 617 C C . GLN A 1 81 ? 11.211 -11.281 -15.422 1 97 81 GLN A C 1
ATOM 619 O O . GLN A 1 81 ? 11.789 -10.758 -14.469 1 97 81 GLN A O 1
ATOM 624 N N . TRP A 1 82 ? 9.984 -11.594 -15.445 1 96.69 82 TRP A N 1
ATOM 625 C CA . TRP A 1 82 ? 9.156 -11.375 -14.258 1 96.69 82 TRP A CA 1
ATOM 626 C C . TRP A 1 82 ? 9.711 -12.141 -13.062 1 96.69 82 TRP A C 1
ATOM 628 O O . TRP A 1 82 ? 9.836 -11.586 -11.969 1 96.69 82 TRP A O 1
ATOM 638 N N . PHE A 1 83 ? 10.133 -13.375 -13.281 1 95.62 83 PHE A N 1
ATOM 639 C CA . PHE A 1 83 ? 10.656 -14.195 -12.195 1 95.62 83 PHE A CA 1
ATOM 640 C C . PHE A 1 83 ? 12.031 -13.711 -11.766 1 95.62 83 PHE A C 1
ATOM 642 O O . PHE A 1 83 ? 12.43 -13.883 -10.609 1 95.62 83 PHE A O 1
ATOM 649 N N . GLU A 1 84 ? 12.672 -12.984 -12.648 1 96.06 84 GLU A N 1
ATOM 650 C CA . GLU A 1 84 ? 14.039 -12.547 -12.375 1 96.06 84 GLU A CA 1
ATOM 651 C C . GLU A 1 84 ? 14.07 -11.109 -11.859 1 96.06 84 GLU A C 1
ATOM 653 O O . GLU A 1 84 ? 15.141 -10.562 -11.586 1 96.06 84 GLU A O 1
ATOM 658 N N . SER A 1 85 ? 12.938 -10.492 -11.742 1 96.88 85 SER A N 1
ATOM 659 C CA . SER A 1 85 ? 12.859 -9.109 -11.281 1 96.88 85 SER A CA 1
ATOM 660 C C . SER A 1 85 ? 12.266 -9.031 -9.883 1 96.88 85 SER A C 1
ATOM 662 O O . SER A 1 85 ? 11.344 -9.781 -9.547 1 96.88 85 SER A O 1
ATOM 664 N N . PRO A 1 86 ? 12.781 -8.094 -9.094 1 97.19 86 PRO A N 1
ATOM 665 C CA . PRO A 1 86 ? 12.172 -7.898 -7.777 1 97.19 86 PRO A CA 1
ATOM 666 C C . PRO A 1 86 ? 10.836 -7.168 -7.855 1 97.19 86 PRO A C 1
ATOM 668 O O . PRO A 1 86 ? 10.523 -6.547 -8.875 1 97.19 86 PRO A O 1
ATOM 671 N N . VAL A 1 87 ? 10.023 -7.414 -6.855 1 95.38 87 VAL A N 1
ATOM 672 C CA . VAL A 1 87 ? 8.828 -6.602 -6.676 1 95.38 87 VAL A CA 1
ATOM 673 C C . VAL A 1 87 ? 9.164 -5.379 -5.82 1 95.38 87 VAL A C 1
ATOM 675 O O . VAL A 1 87 ? 9.578 -5.516 -4.664 1 95.38 87 VAL A O 1
ATOM 678 N N . THR A 1 88 ? 8.984 -4.242 -6.414 1 90.31 88 THR A N 1
ATOM 679 C CA . THR A 1 88 ? 9.305 -3.008 -5.707 1 90.31 88 THR A CA 1
ATOM 680 C C . THR A 1 88 ? 8.047 -2.182 -5.453 1 90.31 88 THR A C 1
ATOM 682 O O . THR A 1 88 ? 7.062 -2.301 -6.184 1 90.31 88 THR A O 1
ATOM 685 N N . VAL A 1 89 ? 7.984 -1.683 -4.227 1 78.19 89 VAL A N 1
ATOM 686 C CA . VAL A 1 89 ? 6.867 -0.794 -3.918 1 78.19 89 VAL A CA 1
ATOM 687 C C . VAL A 1 89 ? 7.289 0.658 -4.133 1 78.19 89 VAL A C 1
ATOM 689 O O . VAL A 1 89 ? 8.422 1.032 -3.828 1 78.19 89 VAL A O 1
ATOM 692 N N . THR A 1 90 ? 6.375 1.252 -4.859 1 64.5 90 THR A N 1
ATOM 693 C CA . THR A 1 90 ? 6.621 2.686 -4.98 1 64.5 90 THR A CA 1
ATOM 694 C C . THR A 1 90 ? 6.102 3.426 -3.752 1 64.5 90 THR A C 1
ATOM 696 O O . THR A 1 90 ? 4.984 3.172 -3.293 1 64.5 90 THR A O 1
ATOM 699 N N . LEU A 1 91 ? 6.98 4.016 -3.141 1 58.97 91 LEU A N 1
ATOM 700 C CA . LEU A 1 91 ? 6.621 4.781 -1.953 1 58.97 91 LEU A CA 1
ATOM 701 C C . LEU A 1 91 ? 5.551 5.816 -2.277 1 58.97 91 LEU A C 1
ATOM 703 O O . LEU A 1 91 ? 5.617 6.48 -3.314 1 58.97 91 LEU A O 1
ATOM 707 N N . SER A 1 92 ? 4.336 5.371 -1.65 1 58.53 92 SER A N 1
ATOM 708 C CA . SER A 1 92 ? 3.334 6.426 -1.788 1 58.53 92 SER A CA 1
ATOM 709 C C . SER A 1 92 ? 3.848 7.754 -1.244 1 58.53 92 SER A C 1
ATOM 711 O O . SER A 1 92 ? 4.473 7.797 -0.183 1 58.53 92 SER A O 1
ATOM 713 N N . GLU A 1 93 ? 3.639 8.75 -2.061 1 61.22 93 GLU A N 1
ATOM 714 C CA . GLU A 1 93 ? 4.137 10.07 -1.679 1 61.22 93 GLU A CA 1
ATOM 715 C C . GLU A 1 93 ? 3.381 10.617 -0.47 1 61.22 93 GLU A C 1
ATOM 717 O O . GLU A 1 93 ? 3.928 11.398 0.309 1 61.22 93 GLU A O 1
ATOM 722 N N . ARG A 1 94 ? 2.158 10.055 -0.206 1 82.31 94 ARG A N 1
ATOM 723 C CA . ARG A 1 94 ? 1.566 10.734 0.944 1 82.31 94 ARG A CA 1
ATOM 724 C C . ARG A 1 94 ? 0.983 9.727 1.93 1 82.31 94 ARG A C 1
ATOM 726 O O . ARG A 1 94 ? -0.094 9.18 1.697 1 82.31 94 ARG A O 1
ATOM 733 N N . ASP A 1 95 ? 1.714 9.391 2.93 1 91.44 95 ASP A N 1
ATOM 734 C CA . ASP A 1 95 ? 1.352 8.461 3.996 1 91.44 95 ASP A CA 1
ATOM 735 C C . ASP A 1 95 ? 0.398 9.117 4.992 1 91.44 95 ASP A C 1
ATOM 737 O O . ASP A 1 95 ? 0.75 10.109 5.637 1 91.44 95 ASP A O 1
ATOM 741 N N . GLU A 1 96 ? -0.739 8.492 5.125 1 93.06 96 GLU A N 1
ATOM 742 C CA . GLU A 1 96 ? -1.785 9.117 5.926 1 93.06 96 GLU A CA 1
ATOM 743 C C . GLU A 1 96 ? -1.378 9.203 7.395 1 93.06 96 GLU A C 1
ATOM 745 O O . GLU A 1 96 ? -1.649 10.203 8.062 1 93.06 96 GLU A O 1
ATOM 750 N N . LEU A 1 97 ? -0.822 8.18 7.898 1 95.12 97 LEU A N 1
ATOM 751 C CA . LEU A 1 97 ? -0.439 8.18 9.305 1 95.12 97 LEU A CA 1
ATOM 752 C C . LEU A 1 97 ? 0.651 9.219 9.57 1 95.12 97 LEU A C 1
ATOM 754 O O . LEU A 1 97 ? 0.606 9.93 10.578 1 95.12 97 LEU A O 1
ATOM 758 N N . VAL A 1 98 ? 1.552 9.352 8.625 1 94.75 98 VAL A N 1
ATOM 759 C CA . VAL A 1 98 ? 2.605 10.352 8.734 1 94.75 98 VAL A CA 1
ATOM 760 C C . VAL A 1 98 ? 1.994 11.75 8.664 1 94.75 98 VAL A C 1
ATOM 762 O O . VAL A 1 98 ? 2.379 12.641 9.43 1 94.75 98 VAL A O 1
ATOM 765 N N . THR A 1 99 ? 1.065 11.93 7.828 1 94.38 99 THR A N 1
ATOM 766 C CA . THR A 1 99 ? 0.371 13.203 7.707 1 94.38 99 THR A CA 1
ATOM 767 C C . THR A 1 99 ? -0.306 13.578 9.023 1 94.38 99 THR A C 1
ATOM 769 O O . THR A 1 99 ? -0.174 14.711 9.492 1 94.38 99 THR A O 1
ATOM 772 N N . LYS A 1 100 ? -0.949 12.656 9.586 1 95.88 100 LYS A N 1
ATOM 773 C CA . LYS A 1 100 ? -1.662 12.875 10.836 1 95.88 100 LYS A CA 1
ATOM 774 C C . LYS A 1 100 ? -0.703 13.289 11.945 1 95.88 100 LYS A C 1
ATOM 776 O O . LYS A 1 100 ? -0.966 14.25 12.672 1 95.88 100 LYS A O 1
ATOM 781 N N . ILE A 1 101 ? 0.355 12.633 12 1 96.06 101 ILE A N 1
ATOM 782 C CA . ILE A 1 101 ? 1.338 12.898 13.047 1 96.06 101 ILE A CA 1
ATOM 783 C C . ILE A 1 101 ? 1.972 14.266 12.82 1 96.06 101 ILE A C 1
ATOM 785 O O . ILE A 1 101 ? 2.1 15.062 13.758 1 96.06 101 ILE A O 1
ATOM 789 N N . ALA A 1 102 ? 2.338 14.562 11.609 1 94 102 ALA A N 1
ATOM 790 C CA . ALA A 1 102 ? 2.984 15.836 11.281 1 94 102 ALA A CA 1
ATOM 791 C C . ALA A 1 102 ? 2.059 17.016 11.562 1 94 102 ALA A C 1
ATOM 793 O O . ALA A 1 102 ? 2.488 18.031 12.117 1 94 102 ALA A O 1
ATOM 794 N N . ILE A 1 103 ? 0.844 16.859 11.211 1 94.75 103 ILE A N 1
ATOM 795 C CA . ILE A 1 103 ? -0.141 17.922 11.414 1 94.75 103 ILE A CA 1
ATOM 796 C C . ILE A 1 103 ? -0.378 18.109 12.914 1 94.75 103 ILE A C 1
ATOM 798 O O . ILE A 1 103 ? -0.417 19.25 13.398 1 94.75 103 ILE A O 1
ATOM 802 N N . ALA A 1 104 ? -0.518 17.031 13.617 1 94.88 104 ALA A N 1
ATOM 803 C CA . ALA A 1 104 ? -0.692 17.109 15.062 1 94.88 104 ALA A CA 1
ATOM 804 C C . ALA A 1 104 ? 0.501 17.797 15.727 1 94.88 104 ALA A C 1
ATOM 806 O O . ALA A 1 104 ? 0.33 18.656 16.594 1 94.88 104 ALA A O 1
ATOM 807 N N . GLU A 1 105 ? 1.625 17.422 15.273 1 92.5 105 GLU A N 1
ATOM 808 C CA . GLU A 1 105 ? 2.854 18 15.812 1 92.5 105 GLU A CA 1
ATOM 809 C C . GLU A 1 105 ? 2.922 19.5 15.555 1 92.5 105 GLU A C 1
ATOM 811 O O . GLU A 1 105 ? 3.326 20.266 16.422 1 92.5 105 GLU A O 1
ATOM 816 N N . SER A 1 106 ? 2.559 19.875 14.414 1 89.75 106 SER A N 1
ATOM 817 C CA . SER A 1 106 ? 2.611 21.281 14.039 1 89.75 106 SER A CA 1
ATOM 818 C C . SER A 1 106 ? 1.666 22.125 14.898 1 89.75 106 SER A C 1
ATOM 820 O O . SER A 1 106 ? 1.903 23.312 15.109 1 89.75 106 SER A O 1
ATOM 822 N N . ARG A 1 107 ? 0.675 21.484 15.391 1 91.31 107 ARG A N 1
ATOM 823 C CA . ARG A 1 107 ? -0.308 22.172 16.219 1 91.31 107 ARG A CA 1
ATOM 824 C C . ARG A 1 107 ? 0.077 22.109 17.703 1 91.31 107 ARG A C 1
ATOM 826 O O . ARG A 1 107 ? -0.631 22.641 18.547 1 91.31 107 ARG A O 1
ATOM 833 N N . GLY A 1 108 ? 1.115 21.406 17.953 1 91.38 108 GLY A N 1
ATOM 834 C CA . GLY A 1 108 ? 1.569 21.281 19.328 1 91.38 108 GLY A CA 1
ATOM 835 C C . GLY A 1 108 ? 0.71 20.344 20.156 1 91.38 108 GLY A C 1
ATOM 836 O O . GLY A 1 108 ? 0.652 20.453 21.375 1 91.38 108 GLY A O 1
ATOM 837 N N . LEU A 1 109 ? 0.073 19.422 19.469 1 92 109 LEU A N 1
ATOM 838 C CA . LEU A 1 109 ? -0.777 18.484 20.172 1 92 109 LEU A CA 1
ATOM 839 C C . LEU A 1 109 ? 0.059 17.391 20.844 1 92 109 LEU A C 1
ATOM 841 O O . LEU A 1 109 ? 1.155 17.062 20.375 1 92 109 LEU A O 1
ATOM 845 N N . ASN A 1 110 ? -0.511 16.906 21.969 1 94 110 ASN A N 1
ATOM 846 C CA . ASN A 1 110 ? 0.041 15.68 22.547 1 94 110 ASN A CA 1
ATOM 847 C C . ASN 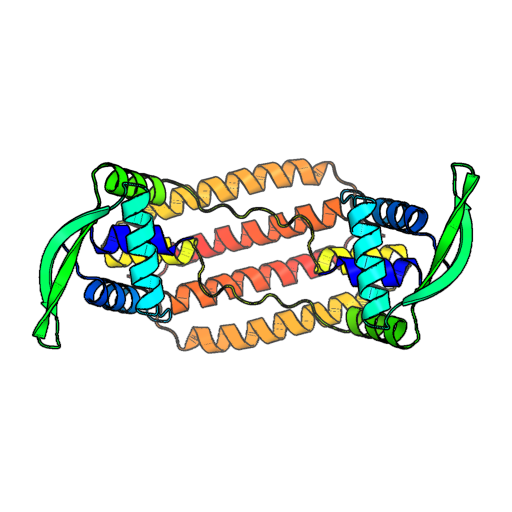A 1 110 ? -0.197 14.477 21.641 1 94 110 ASN A C 1
ATOM 849 O O . ASN A 1 110 ? -1.343 14.117 21.375 1 94 110 ASN A O 1
ATOM 853 N N . LEU A 1 111 ? 0.86 13.844 21.281 1 95.44 111 LEU A N 1
ATOM 854 C CA . LEU A 1 111 ? 0.766 12.789 20.281 1 95.44 111 LEU A CA 1
ATOM 855 C C . LEU A 1 111 ? 0.401 11.461 20.922 1 95.44 111 LEU A C 1
ATOM 857 O O . LEU A 1 111 ? 0.022 10.516 20.234 1 95.44 111 LEU A O 1
ATOM 861 N N . ILE A 1 112 ? 0.469 11.32 22.203 1 95.81 112 ILE A N 1
ATOM 862 C CA . ILE A 1 112 ? 0.343 10.047 22.906 1 95.81 112 ILE A CA 1
ATOM 863 C C . ILE A 1 112 ? -1.028 9.438 22.625 1 95.81 112 ILE A C 1
ATOM 865 O O . ILE A 1 112 ? -1.129 8.273 22.234 1 95.81 112 ILE A O 1
ATOM 869 N N . PRO A 1 113 ? -2.096 10.219 22.719 1 96.69 113 PRO A N 1
ATOM 870 C CA . PRO A 1 113 ? -3.406 9.625 22.453 1 96.69 113 PRO A CA 1
ATOM 871 C C . PRO A 1 113 ? -3.535 9.117 21.016 1 96.69 113 PRO A C 1
ATOM 873 O O . PRO A 1 113 ? -4.09 8.039 20.781 1 96.69 113 PRO A O 1
ATOM 876 N N . LEU A 1 114 ? -3.049 9.906 20.078 1 96 114 LEU A N 1
ATOM 877 C CA . LEU A 1 114 ? -3.094 9.539 18.656 1 96 114 LEU A CA 1
ATOM 878 C C . LEU A 1 114 ? -2.311 8.258 18.406 1 96 114 LEU A C 1
ATOM 880 O O . LEU A 1 114 ? -2.791 7.359 17.719 1 96 114 LEU A O 1
ATOM 884 N N . LEU A 1 115 ? -1.147 8.109 18.938 1 97.56 115 LEU A N 1
ATOM 885 C CA . LEU A 1 115 ? -0.305 6.93 18.797 1 97.56 115 LEU A CA 1
ATOM 886 C C . LEU A 1 115 ? -0.937 5.719 19.469 1 97.56 115 LEU A C 1
ATOM 888 O O . LEU A 1 115 ? -0.864 4.602 18.953 1 97.56 115 LEU A O 1
ATOM 892 N N . ASP A 1 116 ? -1.565 5.953 20.609 1 97.88 116 ASP A N 1
ATOM 893 C CA . ASP A 1 116 ? -2.199 4.867 21.344 1 97.88 116 ASP A CA 1
ATOM 894 C C . ASP A 1 116 ? -3.367 4.273 20.562 1 97.88 116 ASP A C 1
ATOM 896 O O . ASP A 1 116 ? -3.549 3.055 20.531 1 97.88 116 ASP A O 1
ATOM 900 N N . ILE A 1 117 ? -4.113 5.109 19.953 1 98.06 117 ILE A N 1
ATOM 901 C CA . ILE A 1 117 ? -5.23 4.648 19.141 1 98.06 117 ILE A CA 1
ATOM 902 C C . ILE A 1 117 ? -4.719 3.748 18.031 1 98.06 117 ILE A C 1
ATOM 904 O O . ILE A 1 117 ? -5.25 2.658 17.797 1 98.06 117 ILE A O 1
ATOM 908 N N . GLN A 1 118 ? -3.686 4.191 17.375 1 98.19 118 GLN A N 1
ATOM 909 C CA . GLN A 1 118 ? -3.104 3.41 16.281 1 98.19 118 GLN A CA 1
ATOM 910 C C . GLN A 1 118 ? -2.514 2.102 16.797 1 98.19 118 GLN A C 1
ATOM 912 O O . GLN A 1 118 ? -2.738 1.039 16.219 1 98.19 118 GLN A O 1
ATOM 917 N N . ARG A 1 119 ? -1.861 2.205 17.859 1 98.12 119 ARG A N 1
ATOM 918 C CA . ARG A 1 119 ? -1.227 1.033 18.453 1 98.12 119 ARG A CA 1
ATOM 919 C C . ARG A 1 119 ? -2.266 -0.013 18.844 1 98.12 119 ARG A C 1
ATOM 921 O O . ARG A 1 119 ? -2.088 -1.203 18.562 1 98.12 119 ARG A O 1
ATOM 928 N N . ASN A 1 120 ? -3.248 0.406 19.438 1 98.31 120 ASN A N 1
ATOM 929 C CA . ASN A 1 120 ? -4.301 -0.513 19.859 1 98.31 120 ASN A CA 1
ATOM 930 C C . ASN A 1 120 ? -4.945 -1.211 18.672 1 98.31 120 ASN A C 1
ATOM 932 O O . ASN A 1 120 ? -5.25 -2.404 18.734 1 98.31 120 ASN A O 1
ATOM 936 N N . THR A 1 121 ? -5.113 -0.486 17.672 1 98.31 121 THR A N 1
ATOM 937 C CA . THR A 1 121 ? -5.695 -1.053 16.453 1 98.31 121 THR A CA 1
ATOM 938 C C . THR A 1 121 ? -4.75 -2.078 15.836 1 98.31 121 THR A C 1
ATOM 940 O O . THR A 1 121 ? -5.184 -3.162 15.43 1 98.31 121 THR A O 1
ATOM 943 N N . VAL A 1 122 ? -3.531 -1.734 15.758 1 98.12 122 VAL A N 1
ATOM 944 C CA . VAL A 1 122 ? -2.508 -2.627 15.227 1 98.12 122 VAL A CA 1
ATOM 945 C C . VAL A 1 122 ? -2.459 -3.91 16.047 1 98.12 122 VAL A C 1
ATOM 947 O O . VAL A 1 122 ? -2.449 -5.012 15.5 1 98.12 122 VAL A O 1
ATOM 950 N N . MET A 1 123 ? -2.52 -3.805 17.328 1 98.12 123 MET A N 1
ATOM 951 C CA . MET A 1 123 ? -2.422 -4.953 18.219 1 98.12 123 MET A CA 1
ATOM 952 C C . MET A 1 123 ? -3.65 -5.852 18.094 1 98.12 123 MET A C 1
ATOM 954 O O . MET A 1 123 ? -3.535 -7.078 18.141 1 98.12 123 MET A O 1
ATOM 958 N N . ALA A 1 124 ? -4.734 -5.207 17.953 1 98.06 124 ALA A N 1
ATOM 959 C CA . ALA A 1 124 ? -5.961 -5.98 17.781 1 98.06 124 ALA A CA 1
ATOM 960 C C . ALA A 1 124 ? -5.91 -6.797 16.484 1 98.06 124 ALA A C 1
ATOM 962 O O . ALA A 1 124 ? -6.273 -7.977 16.469 1 98.06 124 ALA A O 1
ATOM 963 N N . GLU A 1 125 ? -5.418 -6.172 15.461 1 97.06 125 GLU A N 1
ATOM 964 C CA . GLU A 1 125 ? -5.297 -6.887 14.195 1 97.06 125 GLU A CA 1
ATOM 965 C C . GLU A 1 125 ? -4.258 -8 14.289 1 97.06 125 GLU A C 1
ATOM 967 O O . GLU A 1 125 ? -4.461 -9.094 13.75 1 97.06 125 GLU A O 1
ATOM 972 N N . LEU A 1 126 ? -3.178 -7.73 14.977 1 97.38 126 LEU A N 1
ATOM 973 C CA . LEU A 1 126 ? -2.133 -8.727 15.18 1 97.38 126 LEU A CA 1
ATOM 974 C C . LEU A 1 126 ? -2.676 -9.945 15.914 1 97.38 126 LEU A C 1
ATOM 976 O O . LEU A 1 126 ? -2.408 -11.086 15.523 1 97.38 126 LEU A O 1
ATOM 980 N N . ARG A 1 127 ? -3.424 -9.695 16.891 1 97.88 127 ARG A N 1
ATOM 981 C CA . ARG A 1 127 ? -4 -10.789 17.672 1 97.88 127 ARG A CA 1
ATOM 982 C C . ARG A 1 127 ? -4.934 -11.641 16.828 1 97.88 127 ARG A C 1
ATOM 984 O O . ARG A 1 127 ? -4.875 -12.867 16.875 1 97.88 127 ARG A O 1
ATOM 991 N N . ALA A 1 128 ? -5.738 -10.977 16.062 1 97.19 128 ALA A N 1
ATOM 992 C CA . ALA A 1 128 ? -6.68 -11.688 15.195 1 97.19 128 ALA A CA 1
ATOM 993 C C . ALA A 1 128 ? -5.945 -12.531 14.156 1 97.19 128 ALA A C 1
ATOM 995 O O . ALA A 1 128 ? -6.289 -13.695 13.938 1 97.19 128 ALA A O 1
ATOM 996 N N . LEU A 1 129 ? -4.918 -12 13.578 1 96.62 129 LEU A N 1
ATOM 997 C CA . LEU A 1 129 ? -4.176 -12.695 12.539 1 96.62 129 LEU A CA 1
ATOM 998 C C . LEU A 1 129 ? -3.371 -13.852 13.125 1 96.62 129 LEU A C 1
ATOM 1000 O O . LEU A 1 129 ? -3.252 -14.906 12.5 1 96.62 129 LEU A O 1
ATOM 1004 N N . ASN A 1 130 ? -2.834 -13.609 14.289 1 97.12 130 ASN A N 1
ATOM 1005 C CA . ASN A 1 130 ? -2.094 -14.68 14.945 1 97.12 130 ASN A CA 1
ATOM 1006 C C . ASN A 1 130 ? -2.998 -15.867 15.289 1 97.12 130 ASN A C 1
ATOM 1008 O O . ASN A 1 130 ? -2.598 -17.016 15.148 1 97.12 130 ASN A O 1
ATOM 1012 N N . LYS A 1 131 ? -4.156 -15.578 15.68 1 96.5 131 LYS A N 1
ATOM 1013 C CA . LYS A 1 131 ? -5.129 -16.641 15.945 1 96.5 131 LYS A CA 1
ATOM 1014 C C . LYS A 1 131 ? -5.457 -17.406 14.664 1 96.5 131 LYS A C 1
ATOM 1016 O O . LYS A 1 131 ? -5.461 -18.641 14.664 1 96.5 131 LYS A O 1
ATOM 1021 N N . SER A 1 132 ? -5.676 -16.672 13.625 1 94 132 SER A N 1
ATOM 1022 C CA . SER A 1 132 ? -6.016 -17.281 12.344 1 94 132 SER A CA 1
ATOM 1023 C C . SER A 1 132 ? -4.848 -18.094 11.789 1 94 132 SER A C 1
ATOM 1025 O O . SER A 1 132 ? -5.043 -19.156 11.195 1 94 132 SER A O 1
ATOM 1027 N N . SER A 1 133 ? -3.672 -17.594 11.977 1 94.19 133 SER A N 1
ATOM 1028 C CA . SER A 1 133 ? -2.467 -18.219 11.445 1 94.19 133 SER A CA 1
ATOM 1029 C C . SER A 1 133 ? -2.236 -19.594 12.078 1 94.19 133 SER A C 1
ATOM 1031 O O . SER A 1 133 ? -1.703 -20.5 11.438 1 94.19 133 SER A O 1
ATOM 1033 N N . ARG A 1 134 ? -2.678 -19.797 13.281 1 93.19 134 ARG A N 1
ATOM 1034 C CA . ARG A 1 134 ? -2.48 -21.047 13.992 1 93.19 134 ARG A CA 1
ATOM 1035 C C . ARG A 1 134 ? -3.242 -22.188 13.32 1 93.19 134 ARG A C 1
ATOM 1037 O O . ARG A 1 134 ? -2.824 -23.344 13.391 1 93.19 134 ARG A O 1
ATOM 1044 N N . ASP A 1 135 ? -4.266 -21.844 12.664 1 93.19 135 ASP A N 1
ATOM 1045 C CA . ASP A 1 135 ? -5.137 -22.844 12.055 1 93.19 135 ASP A CA 1
ATOM 1046 C C . ASP A 1 135 ? -4.711 -23.141 10.617 1 93.19 135 ASP A C 1
ATOM 1048 O O . ASP A 1 135 ? -5.258 -24.047 9.977 1 93.19 135 ASP A O 1
ATOM 1052 N N . LEU A 1 136 ? -3.721 -22.469 10.164 1 93.31 136 LEU A N 1
ATOM 1053 C CA . LEU A 1 136 ? -3.289 -22.656 8.781 1 93.31 136 LEU A CA 1
ATOM 1054 C C . LEU A 1 136 ? -2.158 -23.672 8.703 1 93.31 136 LEU A C 1
ATOM 1056 O O . LEU A 1 136 ? -1.305 -23.734 9.594 1 93.31 136 LEU A O 1
ATOM 1060 N N . ALA A 1 137 ? -2.18 -24.422 7.582 1 91.06 137 ALA A N 1
ATOM 1061 C CA . ALA A 1 137 ? -1.087 -25.359 7.332 1 91.06 137 ALA A CA 1
ATOM 1062 C C . ALA A 1 137 ? 0.247 -24.625 7.219 1 91.06 137 ALA A C 1
ATOM 1064 O O . ALA A 1 137 ? 0.302 -23.484 6.727 1 91.06 137 ALA A O 1
ATOM 1065 N N . GLU A 1 138 ? 1.321 -25.266 7.734 1 91.62 138 GLU A N 1
ATOM 1066 C CA . GLU A 1 138 ? 2.66 -24.688 7.652 1 91.62 138 GLU A CA 1
ATOM 1067 C C . GLU A 1 138 ? 3.287 -24.938 6.285 1 91.62 138 GLU A C 1
ATOM 1069 O O . GLU A 1 138 ? 4.371 -25.516 6.191 1 91.62 138 GLU A O 1
ATOM 1074 N N . THR A 1 139 ? 2.521 -24.594 5.273 1 91.88 139 THR A N 1
ATOM 1075 C CA . THR A 1 139 ? 2.955 -24.719 3.887 1 91.88 139 THR A CA 1
ATOM 1076 C C . THR A 1 139 ? 2.961 -23.359 3.205 1 91.88 139 THR A C 1
ATOM 1078 O O . THR A 1 139 ? 2.42 -22.375 3.742 1 91.88 139 THR A O 1
ATOM 1081 N N . ARG A 1 140 ? 3.623 -23.312 2.098 1 93.31 140 ARG A N 1
ATOM 1082 C CA . ARG A 1 140 ? 3.727 -22.062 1.353 1 93.31 140 ARG A CA 1
ATOM 1083 C C . ARG A 1 140 ? 2.471 -21.812 0.522 1 93.31 140 ARG A C 1
ATOM 1085 O O . ARG A 1 140 ? 2.559 -21.469 -0.659 1 93.31 140 ARG A O 1
ATOM 1092 N N . ASN A 1 141 ? 1.327 -22.016 1.18 1 91.88 141 ASN A N 1
ATOM 1093 C CA . ASN A 1 141 ? 0.111 -21.672 0.455 1 91.88 141 ASN A CA 1
ATOM 1094 C C . ASN A 1 141 ? -0.188 -20.172 0.554 1 91.88 141 ASN A C 1
ATOM 1096 O O . ASN A 1 141 ? 0.313 -19.5 1.45 1 91.88 141 ASN A O 1
ATOM 1100 N N . THR A 1 142 ? -1.002 -19.688 -0.361 1 93.31 142 THR A N 1
ATOM 1101 C CA . THR A 1 142 ? -1.254 -18.266 -0.528 1 93.31 142 THR A CA 1
ATOM 1102 C C . THR A 1 142 ? -1.817 -17.656 0.754 1 93.31 142 THR A C 1
ATOM 1104 O O . THR A 1 142 ? -1.41 -16.562 1.165 1 93.31 142 THR A O 1
ATOM 1107 N N . GLN A 1 143 ? -2.693 -18.312 1.375 1 93.31 143 GLN A N 1
ATOM 1108 C CA . GLN A 1 143 ? -3.322 -17.797 2.588 1 93.31 143 GLN A CA 1
ATOM 1109 C C . GLN A 1 143 ? -2.291 -17.594 3.693 1 93.31 143 GLN A C 1
ATOM 1111 O O . GLN A 1 143 ? -2.26 -16.531 4.328 1 93.31 143 GLN A O 1
ATOM 1116 N N . ARG A 1 144 ? -1.509 -18.562 3.914 1 94.75 144 ARG A N 1
ATOM 1117 C CA . ARG A 1 144 ? -0.473 -18.453 4.938 1 94.75 144 ARG A CA 1
ATOM 1118 C C . ARG A 1 144 ? 0.51 -17.328 4.602 1 94.75 144 ARG A C 1
ATOM 1120 O O . ARG A 1 144 ? 0.872 -16.531 5.473 1 94.75 144 ARG A O 1
ATOM 1127 N N . LEU A 1 145 ? 0.905 -17.281 3.35 1 95.25 145 LEU A N 1
ATOM 1128 C CA . LEU A 1 145 ? 1.839 -16.25 2.914 1 95.25 145 LEU A CA 1
ATOM 1129 C C . LEU A 1 145 ? 1.272 -14.859 3.182 1 95.25 145 LEU A C 1
ATOM 1131 O O . LEU A 1 145 ? 1.979 -13.984 3.682 1 95.25 145 LEU A O 1
ATOM 1135 N N . LEU A 1 146 ? 0.047 -14.672 2.971 1 94.56 146 LEU A N 1
ATOM 1136 C CA . LEU A 1 146 ? -0.594 -13.375 3.125 1 94.56 146 LEU A CA 1
ATOM 1137 C C . LEU A 1 146 ? -0.747 -13.016 4.598 1 94.56 146 LEU A C 1
ATOM 1139 O O . LEU A 1 146 ? -0.47 -11.883 5 1 94.56 146 LEU A O 1
ATOM 1143 N N . VAL A 1 147 ? -1.196 -13.945 5.312 1 95.12 147 VAL A N 1
ATOM 1144 C CA . VAL A 1 147 ? -1.426 -13.727 6.734 1 95.12 147 VAL A CA 1
ATOM 1145 C C . VAL A 1 147 ? -0.104 -13.398 7.426 1 95.12 147 VAL A C 1
ATOM 1147 O O . VAL A 1 147 ? -0.013 -12.43 8.18 1 95.12 147 VAL A O 1
ATOM 1150 N N . GLU A 1 148 ? 0.881 -14.18 7.148 1 96.38 148 GLU A N 1
ATOM 1151 C CA . GLU A 1 148 ? 2.162 -13.945 7.809 1 96.38 148 GLU A CA 1
ATOM 1152 C C . GLU A 1 148 ? 2.812 -12.656 7.312 1 96.38 148 GLU A C 1
ATOM 1154 O O . GLU A 1 148 ? 3.443 -11.938 8.086 1 96.38 148 GLU A O 1
ATOM 1159 N N . LYS A 1 149 ? 2.662 -12.352 6.012 1 96.06 149 LYS A N 1
ATOM 1160 C CA . LYS A 1 149 ? 3.133 -11.062 5.508 1 96.06 149 LYS A CA 1
ATOM 1161 C C . LYS A 1 149 ? 2.525 -9.906 6.305 1 96.06 149 LYS A C 1
ATOM 1163 O O . LYS A 1 149 ? 3.242 -9.008 6.738 1 96.06 149 LYS A O 1
ATOM 1168 N N . ARG A 1 150 ? 1.239 -9.969 6.516 1 95.62 150 ARG A N 1
ATOM 1169 C CA . ARG A 1 150 ? 0.536 -8.906 7.227 1 95.62 150 ARG A CA 1
ATOM 1170 C C . ARG A 1 150 ? 0.972 -8.844 8.688 1 95.62 150 ARG A C 1
ATOM 1172 O O . ARG A 1 150 ? 1.099 -7.762 9.258 1 95.62 150 ARG A O 1
ATOM 1179 N N . ILE A 1 151 ? 1.175 -9.977 9.25 1 97 151 ILE A N 1
ATOM 1180 C CA . ILE A 1 151 ? 1.649 -10.031 10.633 1 97 151 ILE A CA 1
ATOM 1181 C C . ILE A 1 151 ? 2.994 -9.312 10.742 1 97 151 ILE A C 1
ATOM 1183 O O . ILE A 1 151 ? 3.178 -8.453 11.602 1 97 151 ILE A O 1
ATOM 1187 N N . PHE A 1 152 ? 3.891 -9.633 9.828 1 98.06 152 PHE A N 1
ATOM 1188 C CA . PHE A 1 152 ? 5.199 -8.984 9.844 1 98.06 152 PHE A CA 1
ATOM 1189 C C . PHE A 1 152 ? 5.066 -7.484 9.617 1 98.06 152 PHE A C 1
ATOM 1191 O O . PHE A 1 152 ? 5.75 -6.691 10.266 1 98.06 152 PHE A O 1
ATOM 1198 N N . GLU A 1 153 ? 4.188 -7.055 8.797 1 96.44 153 GLU A N 1
ATOM 1199 C CA . GLU A 1 153 ? 3.959 -5.645 8.516 1 96.44 153 GLU A CA 1
ATOM 1200 C C . GLU A 1 153 ? 3.414 -4.914 9.734 1 96.44 153 GLU A C 1
ATOM 1202 O O . GLU A 1 153 ? 3.844 -3.799 10.047 1 96.44 153 GLU A O 1
ATOM 1207 N N . LEU A 1 154 ? 2.508 -5.559 10.414 1 97.31 154 LEU A N 1
ATOM 1208 C CA . LEU A 1 154 ? 1.898 -4.961 11.602 1 97.31 154 LEU A CA 1
ATOM 1209 C C . LEU A 1 154 ? 2.906 -4.863 12.734 1 97.31 154 LEU A C 1
ATOM 1211 O O . LEU A 1 154 ? 2.92 -3.879 13.477 1 97.31 154 LEU A O 1
ATOM 1215 N N . GLU A 1 155 ? 3.711 -5.871 12.852 1 98.5 155 GLU A N 1
ATOM 1216 C CA . GLU A 1 155 ? 4.762 -5.82 13.859 1 98.5 155 GLU A CA 1
ATOM 1217 C C . GLU A 1 155 ? 5.727 -4.668 13.594 1 98.5 155 GLU A C 1
ATOM 1219 O O . GLU A 1 155 ? 6.148 -3.98 14.523 1 98.5 155 GLU A O 1
ATOM 1224 N N . ALA A 1 156 ? 6.031 -4.496 12.359 1 98.31 156 ALA A N 1
ATOM 1225 C CA . ALA A 1 156 ? 6.902 -3.389 11.977 1 98.31 156 ALA A CA 1
ATOM 1226 C C . ALA A 1 156 ? 6.254 -2.045 12.297 1 98.31 156 ALA A C 1
ATOM 1228 O O . ALA A 1 156 ? 6.918 -1.131 12.789 1 98.31 156 ALA A O 1
ATOM 1229 N N . GLN A 1 157 ? 4.996 -1.942 12.016 1 98 157 GLN A N 1
ATOM 1230 C CA . GLN A 1 157 ? 4.305 -0.692 12.32 1 98 157 GLN A CA 1
ATOM 1231 C C . GLN A 1 157 ? 4.281 -0.423 13.82 1 98 157 GLN A C 1
ATOM 1233 O O . GLN A 1 157 ? 4.469 0.715 14.258 1 98 157 GLN A O 1
ATOM 1238 N N . ALA A 1 158 ? 4.051 -1.468 14.609 1 98.06 158 ALA A N 1
ATOM 1239 C CA . ALA A 1 158 ? 4.051 -1.316 16.062 1 98.06 158 ALA A CA 1
ATOM 1240 C C . ALA A 1 158 ? 5.395 -0.792 16.562 1 98.06 158 ALA A C 1
ATOM 1242 O O . ALA A 1 158 ? 5.441 0.116 17.391 1 98.06 158 ALA A O 1
ATOM 1243 N N . ARG A 1 159 ? 6.43 -1.344 16.016 1 98.12 159 ARG A N 1
ATOM 1244 C CA . ARG A 1 159 ? 7.77 -0.913 16.406 1 98.12 159 ARG A CA 1
ATOM 1245 C C . ARG A 1 159 ? 8.039 0.52 15.953 1 98.12 159 ARG A C 1
ATOM 1247 O O . ARG A 1 159 ? 8.68 1.29 16.672 1 98.12 159 ARG A O 1
ATOM 1254 N N . TRP A 1 160 ? 7.539 0.843 14.812 1 98.38 160 TRP A N 1
ATOM 1255 C CA . TRP A 1 160 ? 7.691 2.203 14.305 1 98.38 160 TRP A CA 1
ATOM 1256 C C . TRP A 1 160 ? 6.949 3.201 15.195 1 98.38 160 TRP A C 1
ATOM 1258 O O . TRP A 1 160 ? 7.461 4.285 15.477 1 98.38 160 TRP A O 1
ATOM 1268 N N . LEU A 1 161 ? 5.809 2.846 15.672 1 97.88 161 LEU A N 1
ATOM 1269 C CA . LEU A 1 161 ? 5.043 3.699 16.578 1 97.88 161 LEU A CA 1
ATOM 1270 C C . LEU A 1 161 ? 5.809 3.941 17.875 1 97.88 161 LEU A C 1
ATOM 1272 O O . LEU A 1 161 ? 5.82 5.059 18.391 1 97.88 161 LEU A O 1
ATOM 1276 N N . ASP A 1 162 ? 6.453 2.895 18.344 1 97 162 ASP A N 1
ATOM 1277 C CA . ASP A 1 162 ? 7.285 3.031 19.547 1 97 162 ASP A CA 1
ATOM 1278 C C . ASP A 1 162 ? 8.43 4.008 19.312 1 97 162 ASP A C 1
ATOM 1280 O O . ASP A 1 162 ? 8.75 4.824 20.172 1 97 162 ASP A O 1
ATOM 1284 N N . ARG A 1 163 ? 9 3.887 18.125 1 96.62 163 ARG A N 1
ATOM 1285 C CA . ARG A 1 163 ? 10.109 4.758 17.734 1 96.62 163 ARG A CA 1
ATOM 1286 C C . ARG A 1 163 ? 9.672 6.219 17.719 1 96.62 163 ARG A C 1
ATOM 1288 O O . ARG A 1 163 ? 10.422 7.105 18.125 1 96.62 163 ARG A O 1
ATOM 1295 N N . ILE A 1 164 ? 8.484 6.52 17.25 1 96.62 164 ILE A N 1
ATOM 1296 C CA . ILE A 1 164 ? 7.973 7.883 17.156 1 96.62 164 ILE A CA 1
ATOM 1297 C C . ILE A 1 164 ? 7.891 8.5 18.547 1 96.62 164 ILE A C 1
ATOM 1299 O O . ILE A 1 164 ? 8.227 9.672 18.734 1 96.62 164 ILE A O 1
ATOM 1303 N N . GLU A 1 165 ? 7.477 7.707 19.484 1 93.38 165 GLU A N 1
ATOM 1304 C CA . GLU A 1 165 ? 7.348 8.188 20.859 1 93.38 165 GLU A CA 1
ATOM 1305 C C . GLU A 1 165 ? 8.703 8.578 21.422 1 93.38 165 GLU A C 1
ATOM 1307 O O . GLU A 1 165 ? 8.789 9.461 22.281 1 93.38 165 GLU A O 1
ATOM 1312 N N . ALA A 1 166 ? 9.719 7.926 20.938 1 91.75 166 ALA A N 1
ATOM 1313 C CA . ALA A 1 166 ? 11.062 8.156 21.453 1 91.75 166 ALA A CA 1
ATOM 1314 C C . ALA A 1 166 ? 11.711 9.359 20.797 1 91.75 166 ALA A C 1
ATOM 1316 O O . ALA A 1 166 ? 12.727 9.867 21.266 1 91.75 166 ALA A O 1
ATOM 1317 N N . LEU A 1 167 ? 11.203 9.805 19.656 1 89.62 167 LEU A N 1
ATOM 1318 C CA . LEU A 1 167 ? 11.75 10.945 18.938 1 89.62 167 LEU A CA 1
ATOM 1319 C C . LEU A 1 167 ? 11.422 12.25 19.656 1 89.62 167 LEU A C 1
ATOM 1321 O O . LEU A 1 167 ? 10.367 12.367 20.281 1 89.62 167 LEU A O 1
ATOM 1325 N N . GLU A 1 168 ? 12.297 13.203 19.516 1 78.19 168 GLU A N 1
ATOM 1326 C CA . GLU A 1 168 ? 12.078 14.531 20.078 1 78.19 168 GLU A CA 1
ATOM 1327 C C . GLU A 1 168 ? 11.117 15.344 19.219 1 78.19 168 GLU A C 1
ATOM 1329 O O . GLU A 1 168 ? 10.883 15.008 18.062 1 78.19 168 GLU A O 1
ATOM 1334 N N . GLN A 1 169 ? 10.547 16.469 19.859 1 77.81 169 GLN A N 1
ATOM 1335 C CA . GLN A 1 169 ? 9.672 17.391 19.125 1 77.81 169 GLN A CA 1
ATOM 1336 C C . GLN A 1 169 ? 10.484 18.297 18.203 1 77.81 169 GLN A C 1
ATOM 1338 O O . GLN A 1 169 ? 11.625 18.641 18.516 1 77.81 169 GLN A O 1
ATOM 1343 N N . MET B 1 1 ? -8.562 10.672 1.279 1 61.88 1 MET B N 1
ATOM 1344 C CA . MET B 1 1 ? -7.184 11.133 1.144 1 61.88 1 MET B CA 1
ATOM 1345 C C . MET B 1 1 ? -6.824 12.102 2.262 1 61.88 1 MET B C 1
ATOM 1347 O O . MET B 1 1 ? -7.699 12.773 2.814 1 61.88 1 MET B O 1
ATOM 1351 N N . SER B 1 2 ? -5.645 12.055 2.811 1 80.12 2 SER B N 1
ATOM 1352 C CA . SER B 1 2 ? -5.07 12.742 3.963 1 80.12 2 SER B CA 1
ATOM 1353 C C . SER B 1 2 ? -4.961 14.242 3.713 1 80.12 2 SER B C 1
ATOM 1355 O O . SER B 1 2 ? -5.02 15.039 4.652 1 80.12 2 SER B O 1
ATOM 1357 N N . ILE B 1 3 ? -5.305 14.672 2.521 1 91.69 3 ILE B N 1
ATOM 1358 C CA . ILE B 1 3 ? -5.012 16.078 2.258 1 91.69 3 ILE B CA 1
ATOM 1359 C C . ILE B 1 3 ? -6.184 16.953 2.719 1 91.69 3 ILE B C 1
ATOM 1361 O O . ILE B 1 3 ? -5.984 18.062 3.221 1 91.69 3 ILE B O 1
ATOM 1365 N N . LYS B 1 4 ? -7.363 16.406 2.525 1 96 4 LYS B N 1
ATOM 1366 C CA . LYS B 1 4 ? -8.539 17.172 2.936 1 96 4 LYS B CA 1
ATOM 1367 C C . LYS B 1 4 ? -8.531 17.438 4.438 1 96 4 LYS B C 1
ATOM 1369 O O . LYS B 1 4 ? -8.844 18.547 4.879 1 96 4 LYS B O 1
ATOM 1374 N N . HIS B 1 5 ? -8.203 16.484 5.207 1 96.75 5 HIS B N 1
ATOM 1375 C CA . HIS B 1 5 ? -8.141 16.641 6.656 1 96.75 5 HIS B CA 1
ATOM 1376 C C . HIS B 1 5 ? -7.047 17.625 7.051 1 96.75 5 HIS B C 1
ATOM 1378 O O . HIS B 1 5 ? -7.258 18.484 7.918 1 96.75 5 HIS B O 1
ATOM 1384 N N . ALA B 1 6 ? -5.934 17.484 6.344 1 96.38 6 ALA B N 1
ATOM 1385 C CA . ALA B 1 6 ? -4.812 18.375 6.637 1 96.38 6 ALA B CA 1
ATOM 1386 C C . ALA B 1 6 ? -5.188 19.828 6.395 1 96.38 6 ALA B C 1
ATOM 1388 O O . ALA B 1 6 ? -4.91 20.703 7.227 1 96.38 6 ALA B O 1
ATOM 1389 N N . LEU B 1 7 ? -5.848 20.078 5.32 1 97.5 7 LEU B N 1
ATOM 1390 C CA . LEU B 1 7 ? -6.223 21.453 4.988 1 97.5 7 LEU B CA 1
ATOM 1391 C C . LEU B 1 7 ? -7.242 21.984 5.984 1 97.5 7 LEU B C 1
ATOM 1393 O O . LEU B 1 7 ? -7.184 23.156 6.367 1 97.5 7 LEU B O 1
ATOM 1397 N N . LEU B 1 8 ? -8.148 21.156 6.367 1 98.12 8 LEU B N 1
ATOM 1398 C CA . LEU B 1 8 ? -9.117 21.562 7.367 1 98.12 8 LEU B CA 1
ATOM 1399 C C . LEU B 1 8 ? -8.43 21.969 8.664 1 98.12 8 LEU B C 1
ATOM 1401 O O . LEU B 1 8 ? -8.75 23 9.258 1 98.12 8 LEU B O 1
ATOM 1405 N N . VAL B 1 9 ? -7.512 21.203 9.055 1 97.75 9 VAL B N 1
ATOM 1406 C CA . VAL B 1 9 ? -6.805 21.484 10.305 1 97.75 9 VAL B CA 1
ATOM 1407 C C . VAL B 1 9 ? -6.059 22.812 10.195 1 97.75 9 VAL B C 1
ATOM 1409 O O . VAL B 1 9 ? -6.055 23.609 11.133 1 97.75 9 VAL B O 1
ATOM 1412 N N . LEU B 1 10 ? -5.488 23.078 9.039 1 97.12 10 LEU B N 1
ATOM 1413 C CA . LEU B 1 10 ? -4.633 24.234 8.844 1 97.12 10 LEU B CA 1
ATOM 1414 C C . LEU B 1 10 ? -5.465 25.516 8.789 1 97.12 10 LEU B C 1
ATOM 1416 O O . LEU B 1 10 ? -4.926 26.625 8.906 1 97.12 10 LEU B O 1
ATOM 1420 N N . MET B 1 11 ? -6.75 25.422 8.688 1 96.31 11 MET B N 1
ATOM 1421 C CA . MET B 1 11 ? -7.566 26.641 8.68 1 96.31 11 MET B CA 1
ATOM 1422 C C . MET B 1 11 ? -8.477 26.688 9.906 1 96.31 11 MET B C 1
ATOM 1424 O O . MET B 1 11 ? -9.445 27.438 9.93 1 96.31 11 MET B O 1
ATOM 1428 N N . LEU B 1 12 ? -8.125 25.891 10.898 1 96.06 12 LEU B N 1
ATOM 1429 C CA . LEU B 1 12 ? -8.938 25.797 12.102 1 96.06 12 LEU B CA 1
ATOM 1430 C C . LEU B 1 12 ? -8.867 27.078 12.914 1 96.06 12 LEU B C 1
ATOM 1432 O O . LEU B 1 12 ? -9.883 27.547 13.453 1 96.06 12 LEU B O 1
ATOM 1436 N N . ASP B 1 13 ? -7.699 27.688 12.922 1 93.75 13 ASP B N 1
ATOM 1437 C CA . ASP B 1 13 ? -7.457 28.766 13.891 1 93.75 13 ASP B CA 1
ATOM 1438 C C . ASP B 1 13 ? -7.898 30.109 13.336 1 93.75 13 ASP B C 1
ATOM 1440 O O . ASP B 1 13 ? -8.336 30.9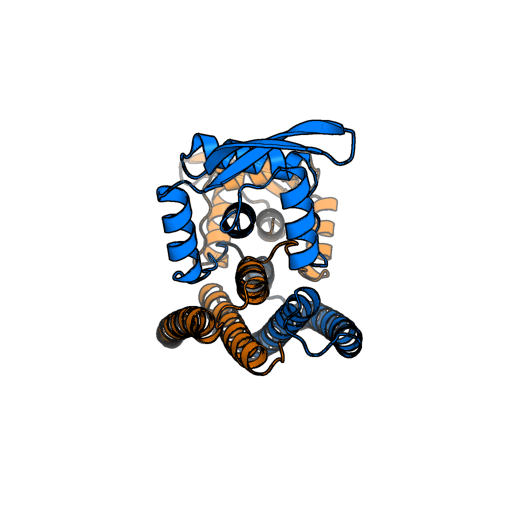84 14.094 1 93.75 13 ASP B O 1
ATOM 1444 N N . GLU B 1 14 ? -7.738 30.297 12.039 1 96.06 14 GLU B N 1
ATOM 1445 C CA . GLU B 1 14 ? -8.125 31.547 11.406 1 96.06 14 GLU B CA 1
ATOM 1446 C C . GLU B 1 14 ? -8.484 31.344 9.938 1 96.06 14 GLU B C 1
ATOM 1448 O O . GLU B 1 14 ? -7.949 30.453 9.281 1 96.06 14 GLU B O 1
ATOM 1453 N N . PRO B 1 15 ? -9.43 32.219 9.508 1 97.62 15 PRO B N 1
ATOM 1454 C CA . PRO B 1 15 ? -9.688 32.188 8.07 1 97.62 15 PRO B CA 1
ATOM 1455 C C . PRO B 1 15 ? -8.414 32.281 7.238 1 97.62 15 PRO B C 1
ATOM 1457 O O . PRO B 1 15 ? -7.531 33.062 7.543 1 97.62 15 PRO B O 1
ATOM 1460 N N . THR B 1 16 ? -8.289 31.406 6.207 1 97.81 16 THR B N 1
ATOM 1461 C CA . THR B 1 16 ? -7.039 31.266 5.477 1 97.81 16 THR B CA 1
ATOM 1462 C C . THR B 1 16 ? -7.297 31.156 3.977 1 97.81 16 THR B C 1
ATOM 1464 O O . THR B 1 16 ? -8.227 30.453 3.551 1 97.81 16 THR B O 1
ATOM 1467 N N . SER B 1 17 ? -6.453 31.891 3.203 1 97.94 17 SER B N 1
ATOM 1468 C CA . SER B 1 17 ? -6.602 31.812 1.753 1 97.94 17 SER B CA 1
ATOM 1469 C C . SER B 1 17 ? -5.988 30.531 1.197 1 97.94 17 SER B C 1
ATOM 1471 O O . SER B 1 17 ? -5.242 29.844 1.895 1 97.94 17 SER B O 1
ATOM 1473 N N . ALA B 1 18 ? -6.328 30.219 -0.076 1 97.69 18 ALA B N 1
ATOM 1474 C CA . ALA B 1 18 ? -5.773 29.031 -0.72 1 97.69 18 ALA B CA 1
ATOM 1475 C C . ALA B 1 18 ? -4.246 29.078 -0.747 1 97.69 18 ALA B C 1
ATOM 1477 O O . ALA B 1 18 ? -3.58 28.094 -0.447 1 97.69 18 ALA B O 1
ATOM 1478 N N . SER B 1 19 ? -3.699 30.219 -1.058 1 96.81 19 SER B N 1
ATOM 1479 C CA . SER B 1 19 ? -2.248 30.359 -1.13 1 96.81 19 SER B CA 1
ATOM 1480 C C . SER B 1 19 ? -1.61 30.203 0.247 1 96.81 19 SER B C 1
ATOM 1482 O O . SER B 1 19 ? -0.531 29.625 0.376 1 96.81 19 SER B O 1
ATOM 1484 N N . GLN B 1 20 ? -2.254 30.766 1.229 1 96.94 20 GLN B N 1
ATOM 1485 C CA . GLN B 1 20 ? -1.761 30.625 2.596 1 96.94 20 GLN B CA 1
ATOM 1486 C C . GLN B 1 20 ? -1.801 29.172 3.043 1 96.94 20 GLN B C 1
ATOM 1488 O O . GLN B 1 20 ? -0.883 28.703 3.719 1 96.94 20 GLN B O 1
ATOM 1493 N N . LEU B 1 21 ? -2.867 28.5 2.703 1 97.56 21 LEU B N 1
ATOM 1494 C CA . LEU B 1 21 ? -2.986 27.094 3.039 1 97.56 21 LEU B CA 1
ATOM 1495 C C . LEU B 1 21 ? -1.884 26.281 2.369 1 97.56 21 LEU B C 1
ATOM 1497 O O . LEU B 1 21 ? -1.316 25.375 2.98 1 97.56 21 LEU B O 1
ATOM 1501 N N . GLN B 1 22 ? -1.667 26.547 1.122 1 97.19 22 GLN B N 1
ATOM 1502 C CA . GLN B 1 22 ? -0.585 25.891 0.399 1 97.19 22 GLN B CA 1
ATOM 1503 C C . GLN B 1 22 ? 0.743 26.047 1.134 1 97.19 22 GLN B C 1
ATOM 1505 O O . GLN B 1 22 ? 1.462 25.062 1.342 1 97.19 22 GLN B O 1
ATOM 1510 N N . THR B 1 23 ? 1.058 27.281 1.588 1 96 23 THR B N 1
ATOM 1511 C CA . THR B 1 23 ? 2.299 27.594 2.287 1 96 23 THR B CA 1
ATOM 1512 C C . THR B 1 23 ? 2.357 26.875 3.633 1 96 23 THR B C 1
ATOM 1514 O O . THR B 1 23 ? 3.373 26.266 3.975 1 96 23 THR B O 1
ATOM 1517 N N . LYS B 1 24 ? 1.276 26.953 4.383 1 96.44 24 LYS B N 1
ATOM 1518 C CA . LYS B 1 24 ? 1.211 26.297 5.688 1 96.44 24 LYS B CA 1
ATOM 1519 C C . LYS B 1 24 ? 1.429 24.797 5.559 1 96.44 24 LYS B C 1
ATOM 1521 O O . LYS B 1 24 ? 2.113 24.188 6.383 1 96.44 24 LYS B O 1
ATOM 1526 N N . PHE B 1 25 ? 0.827 24.25 4.551 1 96.44 25 PHE B N 1
ATOM 1527 C CA . PHE B 1 25 ? 0.972 22.828 4.316 1 96.44 25 PHE B CA 1
ATOM 1528 C C . PHE B 1 25 ? 2.43 22.469 4.055 1 96.44 25 PHE B C 1
ATOM 1530 O O . PHE B 1 25 ? 2.965 21.531 4.672 1 96.44 25 PHE B O 1
ATOM 1537 N N . GLU B 1 26 ? 3.035 23.109 3.148 1 95.38 26 GLU B N 1
ATOM 1538 C CA . GLU B 1 26 ? 4.418 22.844 2.771 1 95.38 26 GLU B CA 1
ATOM 1539 C C . GLU B 1 26 ? 5.359 23.016 3.959 1 95.38 26 GLU B C 1
ATOM 1541 O O . GLU B 1 26 ? 6.289 22.234 4.141 1 95.38 26 GLU B O 1
ATOM 1546 N N . GLU B 1 27 ? 5.07 24.016 4.766 1 94.88 27 GLU B N 1
ATOM 1547 C CA . GLU B 1 27 ? 5.879 24.25 5.961 1 94.88 27 GLU B CA 1
ATOM 1548 C C . GLU B 1 27 ? 5.707 23.125 6.973 1 94.88 27 GLU B C 1
ATOM 1550 O O . GLU B 1 27 ? 6.672 22.719 7.625 1 94.88 27 GLU B O 1
ATOM 1555 N N . THR B 1 28 ? 4.527 22.672 7.055 1 94.44 28 THR B N 1
ATOM 1556 C CA . THR B 1 28 ? 4.215 21.641 8.023 1 94.44 28 THR B CA 1
ATOM 1557 C C . THR B 1 28 ? 4.777 20.297 7.57 1 94.44 28 THR B C 1
ATOM 1559 O O . THR B 1 28 ? 5.398 19.578 8.359 1 94.44 28 THR B O 1
ATOM 1562 N N . MET B 1 29 ? 4.648 20 6.305 1 93 29 MET B N 1
ATOM 1563 C CA . MET B 1 29 ? 5 18.672 5.805 1 93 29 MET B CA 1
ATOM 1564 C C . MET B 1 29 ? 6.473 18.609 5.418 1 93 29 MET B C 1
ATOM 1566 O O . MET B 1 29 ? 7.066 17.531 5.379 1 93 29 MET B O 1
ATOM 1570 N N . GLY B 1 30 ? 7.02 19.75 5.031 1 90.56 30 GLY B N 1
ATOM 1571 C CA . GLY B 1 30 ? 8.422 19.797 4.648 1 90.56 30 GLY B CA 1
ATOM 1572 C C . GLY B 1 30 ? 8.68 19.234 3.262 1 90.56 30 GLY B C 1
ATOM 1573 O O . GLY B 1 30 ? 8.773 20 2.291 1 90.56 30 GLY B O 1
ATOM 1574 N N . ILE B 1 31 ? 8.594 18.016 3.037 1 87.12 31 ILE B N 1
ATOM 1575 C CA . ILE B 1 31 ? 9.039 17.375 1.8 1 87.12 31 ILE B CA 1
ATOM 1576 C C . ILE B 1 31 ? 7.863 17.266 0.828 1 87.12 31 ILE B C 1
ATOM 1578 O O . ILE B 1 31 ? 8.055 16.984 -0.358 1 87.12 31 ILE B O 1
ATOM 1582 N N . TRP B 1 32 ? 6.711 17.453 1.3 1 89.06 32 TRP B N 1
ATOM 1583 C CA . TRP B 1 32 ? 5.535 17.344 0.441 1 89.06 32 TRP B CA 1
ATOM 1584 C C . TRP B 1 32 ? 5.055 18.734 0.007 1 89.06 32 TRP B C 1
ATOM 1586 O O . TRP B 1 32 ? 4.879 19.625 0.84 1 89.06 32 TRP B O 1
ATOM 1596 N N . GLN B 1 33 ? 4.891 18.766 -1.348 1 90.12 33 GLN B N 1
ATOM 1597 C CA . GLN B 1 33 ? 4.387 20 -1.925 1 90.12 33 GLN B CA 1
ATOM 1598 C C . GLN B 1 33 ? 3.049 19.781 -2.623 1 90.12 33 GLN B C 1
ATOM 1600 O O . GLN B 1 33 ? 2.779 18.688 -3.131 1 90.12 33 GLN B O 1
ATOM 1605 N N . LEU B 1 34 ? 2.234 20.797 -2.52 1 92.19 34 LEU B N 1
ATOM 1606 C CA . LEU B 1 34 ? 0.97 20.812 -3.248 1 92.19 34 LEU B CA 1
ATOM 1607 C C . LEU B 1 34 ? 0.957 21.922 -4.293 1 92.19 34 LEU B C 1
ATOM 1609 O O . LEU B 1 34 ? 1.457 23.016 -4.043 1 92.19 34 LEU B O 1
ATOM 1613 N N . ASN B 1 35 ? 0.43 21.562 -5.398 1 94.81 35 ASN B N 1
ATOM 1614 C CA . ASN B 1 35 ? 0.186 22.672 -6.316 1 94.81 35 ASN B CA 1
ATOM 1615 C C . ASN B 1 35 ? -1.109 23.406 -5.98 1 94.81 35 ASN B C 1
ATOM 1617 O O . ASN B 1 35 ? -2 22.844 -5.344 1 94.81 35 ASN B O 1
ATOM 1621 N N . ILE B 1 36 ? -1.146 24.719 -6.449 1 96.12 36 ILE B N 1
ATOM 1622 C CA . ILE B 1 36 ? -2.25 25.594 -6.07 1 96.12 36 ILE B CA 1
ATOM 1623 C C . ILE B 1 36 ? -3.561 25.031 -6.625 1 96.12 36 ILE B C 1
ATOM 1625 O O . ILE B 1 36 ? -4.613 25.172 -5.996 1 96.12 36 ILE B O 1
ATOM 1629 N N . GLY B 1 37 ? -3.506 24.422 -7.734 1 97.12 37 GLY B N 1
ATOM 1630 C CA . GLY B 1 37 ? -4.695 23.797 -8.289 1 97.12 37 GLY B CA 1
ATOM 1631 C C . GLY B 1 37 ? -5.258 22.688 -7.406 1 97.12 37 GLY B C 1
ATOM 1632 O O . GLY B 1 37 ? -6.473 22.609 -7.223 1 97.12 37 GLY B O 1
ATOM 1633 N N . GLN B 1 38 ? -4.414 21.859 -6.855 1 96.38 38 GLN B N 1
ATOM 1634 C CA . GLN B 1 38 ? -4.82 20.781 -5.941 1 96.38 38 GLN B CA 1
ATOM 1635 C C . GLN B 1 38 ? -5.457 21.359 -4.68 1 96.38 38 GLN B C 1
ATOM 1637 O O . GLN B 1 38 ? -6.453 20.828 -4.188 1 96.38 38 GLN B O 1
ATOM 1642 N N . VAL B 1 39 ? -4.848 22.422 -4.156 1 97.88 39 VAL B N 1
ATOM 1643 C CA . VAL B 1 39 ? -5.375 23.062 -2.957 1 97.88 39 VAL B CA 1
ATOM 1644 C C . VAL B 1 39 ? -6.773 23.609 -3.234 1 97.88 39 VAL B C 1
ATOM 1646 O O . VAL B 1 39 ? -7.711 23.344 -2.479 1 97.88 39 VAL B O 1
ATOM 1649 N N . THR B 1 40 ? -6.867 24.297 -4.328 1 98 40 THR B N 1
ATOM 1650 C CA . THR B 1 40 ? -8.133 24.938 -4.688 1 98 40 THR B CA 1
ATOM 1651 C C . THR B 1 40 ? -9.219 23.891 -4.914 1 98 40 THR B C 1
ATOM 1653 O O . THR B 1 40 ? -10.344 24.031 -4.445 1 98 40 THR B O 1
ATOM 1656 N N . GLN B 1 41 ? -8.898 22.844 -5.574 1 98.12 41 GLN B N 1
ATOM 1657 C CA . GLN B 1 41 ? -9.852 21.766 -5.84 1 98.12 41 GLN B CA 1
ATOM 1658 C C . GLN B 1 41 ? -10.312 21.109 -4.543 1 98.12 41 GLN B C 1
ATOM 1660 O O . GLN B 1 41 ? -11.484 20.75 -4.402 1 98.12 41 GLN B O 1
ATOM 1665 N N . THR B 1 42 ? -9.398 20.891 -3.691 1 98.06 42 THR B N 1
ATOM 1666 C CA . THR B 1 42 ? -9.742 20.281 -2.41 1 98.06 42 THR B CA 1
ATOM 1667 C C . THR B 1 42 ? -10.68 21.172 -1.612 1 98.06 42 THR B C 1
ATOM 1669 O O . THR B 1 42 ? -11.648 20.703 -1.019 1 98.06 42 THR B O 1
ATOM 1672 N N . ILE B 1 43 ? -10.375 22.484 -1.606 1 98.25 43 ILE B N 1
ATOM 1673 C CA . ILE B 1 43 ? -11.234 23.422 -0.909 1 98.25 43 ILE B CA 1
ATOM 1674 C C . ILE B 1 43 ? -12.641 23.391 -1.504 1 98.25 43 ILE B C 1
ATOM 1676 O O . ILE B 1 43 ? -13.633 23.375 -0.771 1 98.25 43 ILE B O 1
ATOM 1680 N N . GLN B 1 44 ? -12.672 23.375 -2.773 1 98.25 44 GLN B N 1
ATOM 1681 C CA . GLN B 1 44 ? -13.961 23.328 -3.447 1 98.25 44 GLN B CA 1
ATOM 1682 C C . GLN B 1 44 ? -14.75 22.078 -3.047 1 98.25 44 GLN B C 1
ATOM 1684 O O . GLN B 1 44 ? -15.953 22.141 -2.809 1 98.25 44 GLN B O 1
ATOM 1689 N N . ARG B 1 45 ? -14.109 20.984 -2.996 1 98.25 45 ARG B N 1
ATOM 1690 C CA . ARG B 1 45 ? -14.75 19.734 -2.578 1 98.25 45 ARG B CA 1
ATOM 1691 C C . ARG B 1 45 ? -15.219 19.828 -1.13 1 98.25 45 ARG B C 1
ATOM 1693 O O . ARG B 1 45 ? -16.312 19.359 -0.798 1 98.25 45 ARG B O 1
ATOM 1700 N N . LEU B 1 46 ? -14.406 20.391 -0.284 1 98.56 46 LEU B N 1
ATOM 1701 C CA . LEU B 1 46 ? -14.773 20.578 1.116 1 98.56 46 LEU B CA 1
ATOM 1702 C C . LEU B 1 46 ? -16.031 21.438 1.241 1 98.56 46 LEU B C 1
ATOM 1704 O O . LEU B 1 46 ? -16.906 21.156 2.062 1 98.56 46 LEU B O 1
ATOM 1708 N N . GLN B 1 47 ? -16.047 22.469 0.443 1 98.62 47 GLN B N 1
ATOM 1709 C CA . GLN B 1 47 ? -17.219 23.344 0.463 1 98.62 47 GLN B CA 1
ATOM 1710 C C . GLN B 1 47 ? -18.469 22.609 -0.035 1 98.62 47 GLN B C 1
ATOM 1712 O O . GLN B 1 47 ? -19.531 22.703 0.573 1 98.62 47 GLN B O 1
ATOM 1717 N N . ARG B 1 48 ? -18.312 21.906 -1.138 1 98.31 48 ARG B N 1
ATOM 1718 C CA . ARG B 1 48 ? -19.422 21.141 -1.703 1 98.31 48 ARG B CA 1
ATOM 1719 C C . ARG B 1 48 ? -19.969 20.141 -0.689 1 98.31 48 ARG B C 1
ATOM 1721 O O . ARG B 1 48 ? -21.188 19.969 -0.586 1 98.31 48 ARG B O 1
ATOM 1728 N N . ASP B 1 49 ? -19.094 19.562 0.13 1 98.12 49 ASP B N 1
ATOM 1729 C CA . ASP B 1 49 ? -19.469 18.531 1.102 1 98.12 49 ASP B CA 1
ATOM 1730 C C . ASP B 1 49 ? -19.922 19.172 2.416 1 98.12 49 ASP B C 1
ATOM 1732 O O . ASP B 1 49 ? -20.219 18.469 3.379 1 98.12 49 ASP B O 1
ATOM 1736 N N . GLY B 1 50 ? -19.906 20.469 2.465 1 98.5 50 GLY B N 1
ATOM 1737 C CA . GLY B 1 50 ? -20.391 21.188 3.635 1 98.5 50 GLY B CA 1
ATOM 1738 C C . GLY B 1 50 ? -19.391 21.219 4.773 1 98.5 50 GLY B C 1
ATOM 1739 O O . GLY B 1 50 ? -19.75 21.453 5.926 1 98.5 50 GLY B O 1
ATOM 1740 N N . LEU B 1 51 ? -18.094 21 4.5 1 98.75 51 LEU B N 1
ATOM 1741 C CA . LEU B 1 51 ? -17.078 20.875 5.535 1 98.75 51 LEU B CA 1
ATOM 1742 C C . LEU B 1 51 ? -16.312 22.172 5.707 1 98.75 51 LEU B C 1
ATOM 1744 O O . LEU B 1 51 ? -15.641 22.375 6.723 1 98.75 51 LEU B O 1
ATOM 1748 N N . ALA B 1 52 ? -16.312 23.109 4.734 1 98.81 52 ALA B N 1
ATOM 1749 C CA . ALA B 1 52 ? -15.688 24.422 4.773 1 98.81 52 ALA B CA 1
ATOM 1750 C C . ALA B 1 52 ? -16.594 25.5 4.172 1 98.81 52 ALA B C 1
ATOM 1752 O O . ALA B 1 52 ? -17.562 25.172 3.475 1 98.81 52 ALA B O 1
ATOM 1753 N N . GLU B 1 53 ? -16.328 26.719 4.5 1 98.75 53 GLU B N 1
ATOM 1754 C CA . GLU B 1 53 ? -17.078 27.844 3.971 1 98.75 53 GLU B CA 1
ATOM 1755 C C . GLU B 1 53 ? -16.188 29.062 3.777 1 98.75 53 GLU B C 1
ATOM 1757 O O . GLU B 1 53 ? -15.117 29.156 4.379 1 98.75 53 GLU B O 1
ATOM 1762 N N . THR B 1 54 ? -16.641 29.969 2.867 1 98.5 54 THR B N 1
ATOM 1763 C CA . THR B 1 54 ? -15.961 31.25 2.709 1 98.5 54 THR B CA 1
ATOM 1764 C C . THR B 1 54 ? -16.156 32.125 3.945 1 98.5 54 THR B C 1
ATOM 1766 O O . THR B 1 54 ? -17.281 32.25 4.457 1 98.5 54 THR B O 1
ATOM 1769 N N . ALA B 1 55 ? -15.07 32.594 4.43 1 98 55 ALA B N 1
ATOM 1770 C CA . ALA B 1 55 ? -15.125 33.375 5.672 1 98 55 ALA B CA 1
ATOM 1771 C C . ALA B 1 55 ? -14.938 34.875 5.398 1 98 55 ALA B C 1
ATOM 1773 O O . ALA B 1 55 ? -15.258 35.688 6.25 1 98 55 ALA B O 1
ATOM 1774 N N . GLY B 1 56 ? -14.367 35.25 4.297 1 97 56 GLY B N 1
ATOM 1775 C CA . GLY B 1 56 ? -14.07 36.625 3.92 1 97 56 GLY B CA 1
ATOM 1776 C C . GLY B 1 56 ? -13.055 36.75 2.799 1 97 56 GLY B C 1
ATOM 1777 O O . GLY B 1 56 ? -13.008 35.875 1.912 1 97 56 GLY B O 1
ATOM 1778 N N . THR B 1 57 ? -12.453 37.906 2.754 1 96.69 57 THR B N 1
ATOM 1779 C CA . THR B 1 57 ? -11.422 38.125 1.745 1 96.69 57 THR B CA 1
ATOM 1780 C C . THR B 1 57 ? -10.164 38.719 2.379 1 96.69 57 THR B C 1
ATOM 1782 O O . THR B 1 57 ? -10.195 39.156 3.521 1 96.69 57 THR B O 1
ATOM 1785 N N . THR B 1 58 ? -9.125 38.469 1.735 1 95.06 58 THR B N 1
ATOM 1786 C CA . THR B 1 58 ? -7.859 39.062 2.115 1 95.06 58 THR B CA 1
ATOM 1787 C C . THR B 1 58 ? -7.07 39.5 0.879 1 95.06 58 THR B C 1
ATOM 1789 O O . THR B 1 58 ? -7.469 39.188 -0.249 1 95.06 58 THR B O 1
ATOM 1792 N N . VAL B 1 59 ? -6.035 40.344 1.099 1 93.12 59 VAL B N 1
ATOM 1793 C CA . VAL B 1 59 ? -5.188 40.781 -0.003 1 93.12 59 VAL B CA 1
ATOM 1794 C C . VAL B 1 59 ? -3.98 39.844 -0.133 1 93.12 59 VAL B C 1
ATOM 1796 O O . VAL B 1 59 ? -3.244 39.625 0.833 1 93.12 59 VAL B O 1
ATOM 1799 N N . SER B 1 60 ? -3.836 39.188 -1.315 1 90.06 60 SER B N 1
ATOM 1800 C CA . SER B 1 60 ? -2.729 38.281 -1.569 1 90.06 60 SER B CA 1
ATOM 1801 C C . SER B 1 60 ? -1.413 39.031 -1.734 1 90.06 60 SER B C 1
ATOM 1803 O O . SER B 1 60 ? -1.394 40.281 -1.726 1 90.06 60 SER B O 1
ATOM 1805 N N . SER B 1 61 ? -0.335 38.219 -1.773 1 85.56 61 SER B N 1
ATOM 1806 C CA . SER B 1 61 ? 0.992 38.812 -1.932 1 85.56 61 SER B CA 1
ATOM 1807 C C . SER B 1 61 ? 1.086 39.625 -3.217 1 85.56 61 SER B C 1
ATOM 1809 O O . SER B 1 61 ? 1.865 40.562 -3.299 1 85.56 61 SER B O 1
ATOM 1811 N N . ASN B 1 62 ? 0.246 39.312 -4.273 1 88.38 62 ASN B N 1
ATOM 1812 C CA . ASN B 1 62 ? 0.274 40.031 -5.543 1 88.38 62 ASN B CA 1
ATOM 1813 C C . ASN B 1 62 ? -0.719 41.188 -5.559 1 88.38 62 ASN B C 1
ATOM 1815 O O . ASN B 1 62 ? -0.98 41.781 -6.609 1 88.38 62 ASN B O 1
ATOM 1819 N N . GLY B 1 63 ? -1.381 41.469 -4.547 1 89.62 63 GLY B N 1
ATOM 1820 C CA . GLY B 1 63 ? -2.275 42.625 -4.41 1 89.62 63 GLY B CA 1
ATOM 1821 C C . GLY B 1 63 ? -3.715 42.281 -4.762 1 89.62 63 GLY B C 1
ATOM 1822 O O . GLY B 1 63 ? -4.594 43.125 -4.648 1 89.62 63 GLY B O 1
ATOM 1823 N N . ARG B 1 64 ? -3.92 41.188 -5.145 1 90.31 64 ARG B N 1
ATOM 1824 C CA . ARG B 1 64 ? -5.281 40.812 -5.516 1 90.31 64 ARG B CA 1
ATOM 1825 C C . ARG B 1 64 ? -6.078 40.375 -4.293 1 90.31 64 ARG B C 1
ATOM 1827 O O . ARG B 1 64 ? -5.539 39.719 -3.4 1 90.31 64 ARG B O 1
ATOM 1834 N N . THR B 1 65 ? -7.309 40.781 -4.32 1 96 65 THR B N 1
ATOM 1835 C CA . THR B 1 65 ? -8.227 40.312 -3.281 1 96 65 THR B CA 1
ATOM 1836 C C . THR B 1 65 ? -8.617 38.875 -3.51 1 96 65 THR B C 1
ATOM 1838 O O . THR B 1 65 ? -9.047 38.5 -4.605 1 96 65 THR B O 1
ATOM 1841 N N . VAL B 1 66 ? -8.422 38 -2.48 1 96.56 66 VAL B N 1
ATOM 1842 C CA . VAL B 1 66 ? -8.719 36.594 -2.604 1 96.56 66 VAL B CA 1
ATOM 1843 C C . VAL B 1 66 ? -9.609 36.156 -1.443 1 96.56 66 VAL B C 1
ATOM 1845 O O . VAL B 1 66 ? -9.609 36.781 -0.379 1 96.56 66 VAL B O 1
ATOM 1848 N N . ASP B 1 67 ? -10.32 35.062 -1.655 1 97.44 67 ASP B N 1
ATOM 1849 C CA . ASP B 1 67 ? -11.203 34.531 -0.628 1 97.44 67 ASP B CA 1
ATOM 1850 C C . ASP B 1 67 ? -10.406 33.844 0.489 1 97.44 67 ASP B C 1
ATOM 1852 O O . ASP B 1 67 ? -9.328 33.312 0.248 1 97.44 67 ASP B O 1
ATOM 1856 N N . THR B 1 68 ? -10.992 33.906 1.694 1 98.5 68 THR B N 1
ATOM 1857 C CA . THR B 1 68 ? -10.5 33.125 2.811 1 98.5 68 THR B CA 1
ATOM 1858 C C . THR B 1 68 ? -11.531 32.062 3.23 1 98.5 68 THR B C 1
ATOM 1860 O O . THR B 1 68 ? -12.727 32.219 2.969 1 98.5 68 THR B O 1
ATOM 1863 N N . PHE B 1 69 ? -11 30.984 3.859 1 98.75 69 PHE B N 1
ATOM 1864 C CA . PHE B 1 69 ? -11.859 29.844 4.16 1 98.75 69 PHE B CA 1
ATOM 1865 C C . PHE B 1 69 ? -11.672 29.391 5.598 1 98.75 69 PHE B C 1
ATOM 1867 O O . PHE B 1 69 ? -10.617 29.609 6.191 1 98.75 69 PHE B O 1
ATOM 1874 N N . GLN B 1 70 ? -12.719 28.844 6.113 1 98.69 70 GLN B N 1
ATOM 1875 C CA . GLN B 1 70 ? -12.695 28.25 7.445 1 98.69 70 GLN B CA 1
ATOM 1876 C C . GLN B 1 70 ? -13.578 27 7.504 1 98.69 70 GLN B C 1
ATOM 1878 O O . GLN B 1 70 ? -14.508 26.844 6.703 1 98.69 70 GLN B O 1
ATOM 1883 N N . PRO B 1 71 ? -13.273 26.047 8.438 1 98.62 71 PRO B N 1
ATOM 1884 C CA . PRO B 1 71 ? -14.148 24.891 8.57 1 98.62 71 PRO B CA 1
ATOM 1885 C C . PRO B 1 71 ? -15.531 25.25 9.117 1 98.62 71 PRO B C 1
ATOM 1887 O O . PRO B 1 71 ? -15.656 26.172 9.93 1 98.62 71 PRO B O 1
ATOM 1890 N N . THR B 1 72 ? -16.516 24.516 8.625 1 98.69 72 THR B N 1
ATOM 1891 C CA . THR B 1 72 ? -17.828 24.547 9.273 1 98.69 72 THR B CA 1
ATOM 1892 C C . THR B 1 72 ? -17.797 23.719 10.562 1 98.69 72 THR B C 1
ATOM 1894 O O . THR B 1 72 ? -16.766 23.141 10.914 1 98.69 72 THR B O 1
ATOM 1897 N N . ASP B 1 73 ? -18.969 23.734 11.273 1 98.5 73 ASP B N 1
ATOM 1898 C CA . ASP B 1 73 ? -19.078 22.859 12.438 1 98.5 73 ASP B CA 1
ATOM 1899 C C . ASP B 1 73 ? -18.875 21.406 12.047 1 98.5 73 ASP B C 1
ATOM 1901 O O . ASP B 1 73 ? -18.234 20.641 12.766 1 98.5 73 ASP B O 1
ATOM 1905 N N . LEU B 1 74 ? -19.422 21.016 10.922 1 98.56 74 LEU B N 1
ATOM 1906 C CA . LEU B 1 74 ? -19.234 19.672 10.406 1 98.56 74 LEU B CA 1
ATOM 1907 C C . LEU B 1 74 ? -17.766 19.391 10.102 1 98.56 74 LEU B C 1
ATOM 1909 O O . LEU B 1 74 ? -17.281 18.281 10.359 1 98.56 74 LEU B O 1
ATOM 1913 N N . GLY B 1 75 ? -17.078 20.375 9.523 1 98.44 75 GLY B N 1
ATOM 1914 C CA . GLY B 1 75 ? -15.656 20.25 9.25 1 98.44 75 GLY B CA 1
ATOM 1915 C C . GLY B 1 75 ? -14.82 20.062 10.5 1 98.44 75 GLY B C 1
ATOM 1916 O O . GLY B 1 75 ? -13.891 19.25 10.516 1 98.44 75 GLY B O 1
ATOM 1917 N N . ARG B 1 76 ? -15.211 20.781 11.547 1 98.06 76 ARG B N 1
ATOM 1918 C CA . ARG B 1 76 ? -14.508 20.672 12.82 1 98.06 76 ARG B CA 1
ATOM 1919 C C . ARG B 1 76 ? -14.719 19.297 13.438 1 98.06 76 ARG B C 1
ATOM 1921 O O . ARG B 1 76 ? -13.797 18.703 14.016 1 98.06 76 ARG B O 1
ATOM 1928 N N . GLU B 1 77 ? -15.883 18.844 13.305 1 98.12 77 GLU B N 1
ATOM 1929 C CA . GLU B 1 77 ? -16.188 17.5 13.805 1 98.12 77 GLU B CA 1
ATOM 1930 C C . GLU B 1 77 ? -15.406 16.438 13.047 1 98.12 77 GLU B C 1
ATOM 1932 O O . GLU B 1 77 ? -14.914 15.477 13.648 1 98.12 77 GLU B O 1
ATOM 1937 N N . LEU B 1 78 ? -15.32 16.609 11.773 1 97.62 78 LEU B N 1
ATOM 1938 C CA . LEU B 1 78 ? -14.57 15.664 10.953 1 97.62 78 LEU B CA 1
ATOM 1939 C C . LEU B 1 78 ? -13.102 15.633 11.359 1 97.62 78 LEU B C 1
ATOM 1941 O O . LEU B 1 78 ? -12.492 14.57 11.406 1 97.62 78 LEU B O 1
ATOM 1945 N N . VAL B 1 79 ? -12.586 16.797 11.641 1 96.94 79 VAL B N 1
ATOM 1946 C CA . VAL B 1 79 ? -11.195 16.891 12.062 1 96.94 79 VAL B CA 1
ATOM 1947 C C . VAL B 1 79 ? -11 16.156 13.391 1 96.94 79 VAL B C 1
ATOM 1949 O O . VAL B 1 79 ? -10.055 15.383 13.539 1 96.94 79 VAL B O 1
ATOM 1952 N N . ALA B 1 80 ? -11.898 16.391 14.289 1 96.25 80 ALA B N 1
ATOM 1953 C CA . ALA B 1 80 ? -11.82 15.719 15.586 1 96.25 80 ALA B CA 1
ATOM 1954 C C . ALA B 1 80 ? -11.891 14.203 15.414 1 96.25 80 ALA B C 1
ATOM 1956 O O . ALA B 1 80 ? -11.102 13.469 16.016 1 96.25 80 ALA B O 1
ATOM 1957 N N . GLN B 1 81 ? -12.773 13.758 14.625 1 97 81 GLN B N 1
ATOM 1958 C CA . GLN B 1 81 ? -12.938 12.328 14.359 1 97 81 GLN B CA 1
ATOM 1959 C C . GLN B 1 81 ? -11.695 11.75 13.688 1 97 81 GLN B C 1
ATOM 1961 O O . GLN B 1 81 ? -11.297 10.617 13.977 1 97 81 GLN B O 1
ATOM 1966 N N . TRP B 1 82 ? -11.164 12.5 12.812 1 96.56 82 TRP B N 1
ATOM 1967 C CA . TRP B 1 82 ? -9.977 12.055 12.094 1 96.56 82 TRP B CA 1
ATOM 1968 C C . TRP B 1 82 ? -8.836 11.766 13.062 1 96.56 82 TRP B C 1
ATOM 1970 O O . TRP B 1 82 ? -8.18 10.727 12.961 1 96.56 82 TRP B O 1
ATOM 1980 N N . PHE B 1 83 ? -8.656 12.625 14.047 1 95.56 83 PHE B N 1
ATOM 1981 C CA . PHE B 1 83 ? -7.582 12.445 15.016 1 95.56 83 PHE B CA 1
ATOM 1982 C C . PHE B 1 83 ? -7.887 11.289 15.961 1 95.56 83 PHE B C 1
ATOM 1984 O O . PHE B 1 83 ? -6.973 10.648 16.469 1 95.56 83 PHE B O 1
ATOM 1991 N N . GLU B 1 84 ? -9.148 10.945 16.047 1 96.12 84 GLU B N 1
ATOM 1992 C CA . GLU B 1 84 ? -9.547 9.914 16.984 1 96.12 84 GLU B CA 1
ATOM 1993 C C . GLU B 1 84 ? -9.719 8.562 16.297 1 96.12 84 GLU B C 1
ATOM 1995 O O . GLU B 1 84 ? -10.062 7.57 16.938 1 96.12 84 GLU B O 1
ATOM 2000 N N . SER B 1 85 ? -9.484 8.508 15.039 1 96.81 85 SER B N 1
ATOM 2001 C CA . SER B 1 85 ? -9.641 7.273 14.273 1 96.81 85 SER B CA 1
ATOM 2002 C C . SER B 1 85 ? -8.289 6.719 13.844 1 96.81 85 SER B C 1
ATOM 2004 O O . SER B 1 85 ? -7.383 7.477 13.484 1 96.81 85 SER B O 1
ATOM 2006 N N . PRO B 1 86 ? -8.18 5.391 13.867 1 97.06 86 PRO B N 1
ATOM 2007 C CA . PRO B 1 86 ? -6.941 4.805 13.352 1 97.06 86 PRO B CA 1
ATOM 2008 C C . PRO B 1 86 ? -6.855 4.852 11.828 1 97.06 86 PRO B C 1
ATOM 2010 O O . PRO B 1 86 ? -7.871 5.043 11.148 1 97.06 86 PRO B O 1
ATOM 2013 N N . VAL B 1 87 ? -5.641 4.855 11.359 1 95.31 87 VAL B N 1
ATOM 2014 C CA . VAL B 1 87 ? -5.418 4.648 9.93 1 95.31 87 VAL B CA 1
ATOM 2015 C C . VAL B 1 87 ? -5.316 3.154 9.633 1 95.31 87 VAL B C 1
ATOM 2017 O O . VAL B 1 87 ? -4.43 2.473 10.148 1 95.31 87 VAL B O 1
ATOM 2020 N N . THR B 1 88 ? -6.219 2.703 8.828 1 90.12 88 THR B N 1
ATOM 2021 C CA . THR B 1 88 ? -6.246 1.28 8.508 1 90.12 88 THR B CA 1
ATOM 2022 C C . THR B 1 88 ? -5.934 1.054 7.027 1 90.12 88 THR B C 1
ATOM 2024 O O . THR B 1 88 ? -6.16 1.937 6.199 1 90.12 88 THR B O 1
ATOM 2027 N N . VAL B 1 89 ? -5.082 0.063 6.824 1 77.94 89 VAL B N 1
ATOM 2028 C CA . VAL B 1 89 ? -4.797 -0.294 5.438 1 77.94 89 VAL B CA 1
ATOM 2029 C C . VAL B 1 89 ? -5.719 -1.429 4.996 1 77.94 89 VAL B C 1
ATOM 2031 O O . VAL B 1 89 ? -6.016 -2.336 5.777 1 77.94 89 VAL B O 1
ATOM 2034 N N . THR B 1 90 ? -6.266 -1.107 3.842 1 64.38 90 THR B N 1
ATOM 2035 C CA . THR B 1 90 ? -7.035 -2.205 3.27 1 64.38 90 THR B CA 1
ATOM 2036 C C . THR B 1 90 ? -6.121 -3.186 2.541 1 64.38 90 THR B C 1
ATOM 2038 O O . THR B 1 90 ? -5.242 -2.777 1.783 1 64.38 90 THR B O 1
ATOM 2041 N N . LEU B 1 91 ? -6.16 -4.293 3.021 1 59.41 91 LEU B N 1
ATOM 2042 C CA . LEU B 1 91 ? -5.344 -5.336 2.41 1 59.41 91 LEU B CA 1
ATOM 2043 C C . LEU B 1 91 ? -5.684 -5.496 0.932 1 59.41 91 LEU B C 1
ATOM 2045 O O . LEU B 1 91 ? -6.859 -5.469 0.555 1 59.41 91 LEU B O 1
ATOM 2049 N N . SER B 1 92 ? -4.543 -5.023 0.187 1 58.84 92 SER B N 1
ATOM 2050 C CA . SER B 1 92 ? -4.75 -5.328 -1.225 1 58.84 92 SER B CA 1
ATOM 2051 C C . SER B 1 92 ? -5.043 -6.809 -1.433 1 58.84 92 SER B C 1
ATOM 2053 O O . SER B 1 92 ? -4.402 -7.668 -0.821 1 58.84 92 SER B O 1
ATOM 2055 N N . GLU B 1 93 ? -6.066 -7.012 -2.221 1 61.72 93 GLU B N 1
ATOM 2056 C CA . GLU B 1 93 ? -6.484 -8.391 -2.457 1 61.72 93 GLU B CA 1
ATOM 2057 C C . GLU B 1 93 ? -5.434 -9.156 -3.256 1 61.72 93 GLU B C 1
ATOM 2059 O O . GLU B 1 93 ? -5.305 -10.375 -3.111 1 61.72 93 GLU B O 1
ATOM 2064 N N . ARG B 1 94 ? -4.555 -8.406 -3.982 1 82.69 94 ARG B N 1
ATOM 2065 C CA . ARG B 1 94 ? -3.66 -9.297 -4.719 1 82.69 94 ARG B CA 1
ATOM 2066 C C . ARG B 1 94 ? -2.213 -8.828 -4.605 1 82.69 94 ARG B C 1
ATOM 2068 O O . ARG B 1 94 ? -1.814 -7.852 -5.242 1 82.69 94 ARG B O 1
ATOM 2075 N N . ASP B 1 95 ? -1.459 -9.391 -3.74 1 91.56 95 ASP B N 1
ATOM 2076 C CA . ASP B 1 95 ? -0.052 -9.117 -3.469 1 91.56 95 ASP B CA 1
ATOM 2077 C C . ASP B 1 95 ? 0.846 -9.734 -4.535 1 91.56 95 ASP B C 1
ATOM 2079 O O . ASP B 1 95 ? 0.866 -10.961 -4.703 1 91.56 95 ASP B O 1
ATOM 2083 N N . GLU B 1 96 ? 1.596 -8.859 -5.156 1 93.12 96 GLU B N 1
ATOM 2084 C CA . GLU B 1 96 ? 2.371 -9.328 -6.301 1 93.12 96 GLU B CA 1
ATOM 2085 C C . GLU B 1 96 ? 3.439 -10.328 -5.875 1 93.12 96 GLU B C 1
ATOM 2087 O O . GLU B 1 96 ? 3.684 -11.32 -6.57 1 93.12 96 GLU B O 1
ATOM 2092 N N . LEU B 1 97 ? 4.102 -10.062 -4.824 1 95.19 97 LEU B N 1
ATOM 2093 C CA . LEU B 1 97 ? 5.16 -10.961 -4.387 1 95.19 97 LEU B CA 1
ATOM 2094 C C . LEU B 1 97 ? 4.586 -12.32 -3.988 1 95.19 97 LEU B C 1
ATOM 2096 O O . LEU B 1 97 ? 5.16 -13.359 -4.32 1 95.19 97 LEU B O 1
ATOM 2100 N N . VAL B 1 98 ? 3.428 -12.297 -3.375 1 94.81 98 VAL B N 1
ATOM 2101 C CA . VAL B 1 98 ? 2.752 -13.539 -3.008 1 94.81 98 VAL B CA 1
ATOM 2102 C C . VAL B 1 98 ? 2.326 -14.289 -4.266 1 94.81 98 VAL B C 1
ATOM 2104 O O . VAL B 1 98 ? 2.475 -15.508 -4.348 1 94.81 98 VAL B O 1
ATOM 2107 N N . THR B 1 99 ? 1.846 -13.594 -5.215 1 94.5 99 THR B N 1
ATOM 2108 C CA . THR B 1 99 ? 1.453 -14.195 -6.488 1 94.5 99 THR B CA 1
ATOM 2109 C C . THR B 1 99 ? 2.643 -14.891 -7.148 1 94.5 99 THR B C 1
ATOM 2111 O O . THR B 1 99 ? 2.533 -16.031 -7.59 1 94.5 99 THR B O 1
ATOM 2114 N N . LYS B 1 100 ? 3.727 -14.227 -7.156 1 96 100 LYS B N 1
ATOM 2115 C CA . LYS B 1 100 ? 4.941 -14.766 -7.77 1 96 100 LYS B CA 1
ATOM 2116 C C . LYS B 1 100 ? 5.379 -16.047 -7.086 1 96 100 LYS B C 1
ATOM 2118 O O . LYS B 1 100 ? 5.688 -17.047 -7.754 1 96 100 LYS B O 1
ATOM 2123 N N . ILE B 1 101 ? 5.34 -16.031 -5.836 1 96.12 101 ILE B N 1
ATOM 2124 C CA . ILE B 1 101 ? 5.781 -17.188 -5.055 1 96.12 101 ILE B CA 1
ATOM 2125 C C . ILE B 1 101 ? 4.812 -18.344 -5.262 1 96.12 101 ILE B C 1
ATOM 2127 O O . ILE B 1 101 ? 5.238 -19.484 -5.492 1 96.12 101 ILE B O 1
ATOM 2131 N N . ALA B 1 102 ? 3.541 -18.078 -5.211 1 94.12 102 ALA B N 1
ATOM 2132 C CA . ALA B 1 102 ? 2.521 -19.109 -5.359 1 94.12 102 ALA B CA 1
ATOM 2133 C C . ALA B 1 102 ? 2.594 -19.766 -6.738 1 94.12 102 ALA B C 1
ATOM 2135 O O . ALA B 1 102 ? 2.498 -20.984 -6.863 1 94.12 102 ALA B O 1
ATOM 2136 N N . ILE B 1 103 ? 2.756 -18.953 -7.723 1 94.81 103 ILE B N 1
ATOM 2137 C CA . ILE B 1 103 ? 2.832 -19.453 -9.094 1 94.81 103 ILE B CA 1
ATOM 2138 C C . ILE B 1 103 ? 4.098 -20.281 -9.273 1 94.81 103 ILE B C 1
ATOM 2140 O O . ILE B 1 103 ? 4.055 -21.375 -9.852 1 94.81 103 ILE B O 1
ATOM 2144 N N . ALA B 1 104 ? 5.195 -19.797 -8.766 1 94.88 104 ALA B N 1
ATOM 2145 C CA . ALA B 1 104 ? 6.449 -20.547 -8.828 1 94.88 104 ALA B CA 1
ATOM 2146 C C . ALA B 1 104 ? 6.32 -21.891 -8.125 1 94.88 104 ALA B C 1
ATOM 2148 O O . ALA B 1 104 ? 6.754 -22.922 -8.656 1 94.88 104 ALA B O 1
ATOM 2149 N N . GLU B 1 105 ? 5.711 -21.844 -7.012 1 92.56 105 GLU B N 1
ATOM 2150 C CA . GLU B 1 105 ? 5.512 -23.062 -6.23 1 92.56 105 GLU B CA 1
ATOM 2151 C C . GLU B 1 105 ? 4.652 -24.062 -6.984 1 92.56 105 GLU B C 1
ATOM 2153 O O . GLU B 1 105 ? 4.938 -25.266 -6.977 1 92.56 105 GLU B O 1
ATOM 2158 N N . SER B 1 106 ? 3.65 -23.594 -7.594 1 89.81 106 SER B N 1
ATOM 2159 C CA . SER B 1 106 ? 2.736 -24.469 -8.32 1 89.81 106 SER B CA 1
ATOM 2160 C C . SER B 1 106 ? 3.438 -25.156 -9.492 1 89.81 106 SER B C 1
ATOM 2162 O O . SER B 1 106 ? 3.047 -26.25 -9.898 1 89.81 106 SER B O 1
ATOM 2164 N N . ARG B 1 107 ? 4.449 -24.531 -9.961 1 91.38 107 ARG B N 1
ATOM 2165 C CA . ARG B 1 107 ? 5.199 -25.078 -11.086 1 91.38 107 ARG B CA 1
ATOM 2166 C C . ARG B 1 107 ? 6.344 -25.969 -10.602 1 91.38 107 ARG B C 1
ATOM 2168 O O . ARG B 1 107 ? 7.086 -26.531 -11.414 1 91.38 107 ARG B O 1
ATOM 2175 N N . GLY B 1 108 ? 6.5 -26.016 -9.328 1 91.38 108 GLY B N 1
ATOM 2176 C CA . GLY B 1 108 ? 7.566 -26.828 -8.758 1 91.38 108 GLY B CA 1
ATOM 2177 C C . GLY B 1 108 ? 8.938 -26.203 -8.93 1 91.38 108 GLY B C 1
ATOM 2178 O O . GLY B 1 108 ? 9.945 -26.922 -8.938 1 91.38 108 GLY B O 1
ATOM 2179 N N . LEU B 1 109 ? 8.953 -24.906 -9.047 1 92.06 109 LEU B N 1
ATOM 2180 C CA . LEU B 1 109 ? 10.234 -24.219 -9.211 1 92.06 109 LEU B CA 1
ATOM 2181 C C . LEU B 1 109 ? 10.961 -24.094 -7.871 1 92.06 109 LEU B C 1
ATOM 2183 O O . LEU B 1 109 ? 10.328 -24.062 -6.816 1 92.06 109 LEU B O 1
ATOM 2187 N N . ASN B 1 110 ? 12.305 -24.094 -8.016 1 94.06 110 ASN B N 1
ATOM 2188 C CA . ASN B 1 110 ? 13.109 -23.719 -6.855 1 94.06 110 ASN B CA 1
ATOM 2189 C C . ASN B 1 110 ? 12.922 -22.25 -6.496 1 94.06 110 ASN B C 1
ATOM 2191 O O . ASN B 1 110 ? 13.227 -21.375 -7.301 1 94.06 110 ASN B O 1
ATOM 2195 N N . LEU B 1 111 ? 12.523 -22.031 -5.289 1 95.5 111 LEU B N 1
ATOM 2196 C CA . LEU B 1 111 ? 12.141 -20.672 -4.895 1 95.5 111 LEU B CA 1
ATOM 2197 C C . LEU B 1 111 ? 13.359 -19.875 -4.453 1 95.5 111 LEU B C 1
ATOM 2199 O O . LEU B 1 111 ? 13.289 -18.641 -4.328 1 95.5 111 LEU B O 1
ATOM 2203 N N . ILE B 1 112 ? 14.484 -20.469 -4.219 1 95.88 112 ILE B N 1
ATOM 2204 C CA . ILE B 1 112 ? 15.641 -19.828 -3.596 1 95.88 112 ILE B CA 1
ATOM 2205 C C . ILE B 1 112 ? 16.109 -18.672 -4.461 1 95.88 112 ILE B C 1
ATOM 2207 O O . ILE B 1 112 ? 16.297 -17.547 -3.961 1 95.88 112 ILE B O 1
ATOM 2211 N N . PRO B 1 113 ? 16.234 -18.859 -5.766 1 96.69 113 PRO B N 1
ATOM 2212 C CA . PRO B 1 113 ? 16.688 -17.734 -6.586 1 96.69 113 PRO B CA 1
ATOM 2213 C C . PRO B 1 113 ? 15.719 -16.547 -6.543 1 96.69 113 PRO B C 1
ATOM 2215 O O . PRO B 1 113 ? 16.156 -15.398 -6.457 1 96.69 113 PRO B O 1
ATOM 2218 N N . LEU B 1 114 ? 14.438 -16.828 -6.621 1 96.12 114 LEU B N 1
ATOM 2219 C CA . LEU B 1 114 ? 13.414 -15.797 -6.582 1 96.12 114 LEU B CA 1
ATOM 2220 C C . LEU B 1 114 ? 13.461 -15.039 -5.262 1 96.12 114 LEU B C 1
ATOM 2222 O O . LEU B 1 114 ? 13.406 -13.805 -5.25 1 96.12 114 LEU B O 1
ATOM 2226 N N . LEU B 1 115 ? 13.586 -15.695 -4.164 1 97.62 115 LEU B N 1
ATOM 2227 C CA . LEU B 1 115 ? 13.656 -15.086 -2.84 1 97.62 115 LEU B CA 1
ATOM 2228 C C . LEU B 1 115 ? 14.945 -14.289 -2.678 1 97.62 115 LEU B C 1
ATOM 2230 O O . LEU B 1 115 ? 14.945 -13.219 -2.064 1 97.62 115 LEU B O 1
ATOM 2234 N N . ASP B 1 116 ? 16.016 -14.789 -3.242 1 97.88 116 ASP B N 1
ATOM 2235 C CA . ASP B 1 116 ? 17.297 -14.117 -3.145 1 97.88 116 ASP B CA 1
ATOM 2236 C C . ASP B 1 116 ? 17.281 -12.781 -3.883 1 97.88 116 ASP B C 1
ATOM 2238 O O . ASP B 1 116 ? 17.828 -11.789 -3.396 1 97.88 116 ASP B O 1
ATOM 2242 N N . ILE B 1 117 ? 16.688 -12.773 -5 1 98.12 117 ILE B N 1
ATOM 2243 C CA . ILE B 1 117 ? 16.562 -11.547 -5.77 1 98.12 117 ILE B CA 1
ATOM 2244 C C . ILE B 1 117 ? 15.812 -10.5 -4.957 1 98.12 117 ILE B C 1
ATOM 2246 O O . ILE B 1 117 ? 16.25 -9.352 -4.848 1 98.12 117 ILE B O 1
ATOM 2250 N N . GLN B 1 118 ? 14.727 -10.906 -4.371 1 98.25 118 GLN B N 1
ATOM 2251 C CA . GLN B 1 118 ? 13.93 -9.992 -3.559 1 98.25 118 GLN B CA 1
ATOM 2252 C C . GLN B 1 118 ? 14.703 -9.531 -2.328 1 98.25 118 GLN B C 1
ATOM 2254 O O . GLN B 1 118 ? 14.727 -8.344 -2.006 1 98.25 118 GLN B O 1
ATOM 2259 N N . ARG B 1 119 ? 15.336 -10.438 -1.74 1 98.12 119 ARG B N 1
ATOM 2260 C CA . ARG B 1 119 ? 16.109 -10.141 -0.537 1 98.12 119 ARG B CA 1
ATOM 2261 C C . ARG B 1 119 ? 17.219 -9.141 -0.832 1 98.12 119 ARG B C 1
ATOM 2263 O O . ARG B 1 119 ? 17.422 -8.188 -0.074 1 98.12 119 ARG B O 1
ATOM 2270 N N . ASN B 1 120 ? 17.891 -9.359 -1.83 1 98.38 120 ASN B N 1
ATOM 22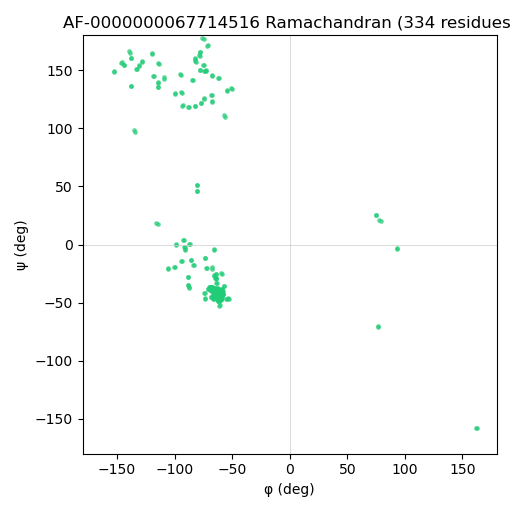71 C CA . ASN B 1 120 ? 18.984 -8.461 -2.201 1 98.38 120 ASN B CA 1
ATOM 2272 C C . ASN B 1 120 ? 18.484 -7.047 -2.479 1 98.38 120 ASN B C 1
ATOM 2274 O O . ASN B 1 120 ? 19.125 -6.07 -2.102 1 98.38 120 ASN B O 1
ATOM 2278 N N . THR B 1 121 ? 17.375 -6.996 -3.09 1 98.31 121 THR B N 1
ATOM 2279 C CA . THR B 1 121 ? 16.781 -5.695 -3.385 1 98.31 121 THR B CA 1
ATOM 2280 C C . THR B 1 121 ? 16.359 -4.992 -2.1 1 98.31 121 THR B C 1
ATOM 2282 O O . THR B 1 121 ? 16.609 -3.799 -1.926 1 98.31 121 THR B O 1
ATOM 2285 N N . VAL B 1 122 ? 15.75 -5.719 -1.256 1 98.19 122 VAL B N 1
ATOM 2286 C CA . VAL B 1 122 ? 15.32 -5.195 0.036 1 98.19 122 VAL B CA 1
ATOM 2287 C C . VAL B 1 122 ? 16.531 -4.695 0.82 1 98.19 122 VAL B C 1
ATOM 2289 O O . VAL B 1 122 ? 16.516 -3.588 1.364 1 98.19 122 VAL B O 1
ATOM 2292 N N . MET B 1 123 ? 17.578 -5.414 0.826 1 98.12 123 MET B N 1
ATOM 2293 C CA . MET B 1 123 ? 18.781 -5.07 1.587 1 98.12 123 MET B CA 1
ATOM 2294 C C . MET B 1 123 ? 19.453 -3.832 1.009 1 98.12 123 MET B C 1
ATOM 2296 O O . MET B 1 123 ? 19.953 -2.986 1.755 1 98.12 123 MET B O 1
ATOM 2300 N N . ALA B 1 124 ? 19.453 -3.795 -0.261 1 98.12 124 ALA B N 1
ATOM 2301 C CA . ALA B 1 124 ? 20.031 -2.621 -0.908 1 98.12 124 ALA B CA 1
ATOM 2302 C C . ALA B 1 124 ? 19.266 -1.354 -0.54 1 98.12 124 ALA B C 1
ATOM 2304 O O . ALA B 1 124 ? 19.859 -0.324 -0.228 1 98.12 124 ALA B O 1
ATOM 2305 N N . GLU B 1 125 ? 17.969 -1.48 -0.55 1 97.06 125 GLU B N 1
ATOM 2306 C CA . GLU B 1 125 ? 17.141 -0.33 -0.176 1 97.06 125 GLU B CA 1
ATOM 2307 C C . GLU B 1 125 ? 17.328 0.022 1.297 1 97.06 125 GLU B C 1
ATOM 2309 O O . GLU B 1 125 ? 17.391 1.2 1.656 1 97.06 125 GLU B O 1
ATOM 2314 N N . LEU B 1 126 ? 17.438 -0.982 2.125 1 97.38 126 LEU B N 1
ATOM 2315 C CA . LEU B 1 126 ? 17.656 -0.781 3.553 1 97.38 126 LEU B CA 1
ATOM 2316 C C . LEU B 1 126 ? 18.969 -0.04 3.799 1 97.38 126 LEU B C 1
ATOM 2318 O O . LEU B 1 126 ? 19.016 0.901 4.594 1 97.38 126 LEU B O 1
ATOM 2322 N N . ARG B 1 127 ? 19.938 -0.427 3.119 1 97.88 127 ARG B N 1
ATOM 2323 C CA . ARG B 1 127 ? 21.25 0.205 3.27 1 97.88 127 ARG B CA 1
ATOM 2324 C C . ARG B 1 127 ? 21.203 1.673 2.859 1 97.88 127 ARG B C 1
ATOM 2326 O O . ARG B 1 127 ? 21.734 2.539 3.561 1 97.88 127 ARG B O 1
ATOM 2333 N N . ALA B 1 128 ? 20.562 1.912 1.77 1 97.19 128 ALA B N 1
ATOM 2334 C CA . ALA B 1 128 ? 20.453 3.281 1.275 1 97.19 128 ALA B CA 1
ATOM 2335 C C . ALA B 1 128 ? 19.672 4.152 2.252 1 97.19 128 ALA B C 1
ATOM 2337 O O . ALA B 1 128 ? 20.078 5.277 2.557 1 97.19 128 ALA B O 1
ATOM 2338 N N . LEU B 1 129 ? 18.609 3.635 2.795 1 96.56 129 LEU B N 1
ATOM 2339 C CA . LEU B 1 129 ? 17.766 4.398 3.705 1 96.56 129 LEU B CA 1
ATOM 2340 C C . LEU B 1 129 ? 18.453 4.621 5.043 1 96.56 129 LEU B C 1
ATOM 2342 O O . LEU B 1 129 ? 18.328 5.684 5.648 1 96.56 129 LEU B O 1
ATOM 2346 N N . ASN B 1 130 ? 19.156 3.609 5.465 1 97.12 130 ASN B N 1
ATOM 2347 C CA . ASN B 1 130 ? 19.906 3.754 6.711 1 97.12 130 ASN B CA 1
ATOM 2348 C C . ASN B 1 130 ? 20.984 4.824 6.598 1 97.12 130 ASN B C 1
ATOM 2350 O O . ASN B 1 130 ? 21.203 5.594 7.531 1 97.12 130 ASN B O 1
ATOM 2354 N N . LYS B 1 131 ? 21.594 4.887 5.508 1 96.5 131 LYS B N 1
ATOM 2355 C CA . LYS B 1 131 ? 22.578 5.934 5.266 1 96.5 131 LYS B CA 1
ATOM 2356 C C . LYS B 1 131 ? 21.938 7.316 5.285 1 96.5 131 LYS B C 1
ATOM 2358 O O . LYS B 1 131 ? 22.438 8.234 5.934 1 96.5 131 LYS B O 1
ATOM 2363 N N . SER B 1 132 ? 20.828 7.398 4.629 1 94 132 SER B N 1
ATOM 2364 C CA . SER B 1 132 ? 20.109 8.672 4.559 1 94 132 SER B CA 1
ATOM 2365 C C . SER B 1 132 ? 19.578 9.078 5.922 1 94 132 SER B C 1
ATOM 2367 O O . SER B 1 132 ? 19.562 10.266 6.262 1 94 132 SER B O 1
ATOM 2369 N N . SER B 1 133 ? 19.141 8.125 6.664 1 94.19 133 SER B N 1
ATOM 2370 C CA . SER B 1 133 ? 18.531 8.383 7.973 1 94.19 133 SER B CA 1
ATOM 2371 C C . SER B 1 133 ? 19.562 8.977 8.938 1 94.19 133 SER B C 1
ATOM 2373 O O . SER B 1 133 ? 19.203 9.766 9.812 1 94.19 133 SER B O 1
ATOM 2375 N N . ARG B 1 134 ? 20.781 8.68 8.773 1 93.19 134 ARG B N 1
ATOM 2376 C CA . ARG B 1 134 ? 21.844 9.156 9.664 1 93.19 134 ARG B CA 1
ATOM 2377 C C . ARG B 1 134 ? 22 10.672 9.555 1 93.19 134 ARG B C 1
ATOM 2379 O O . ARG B 1 134 ? 22.391 11.328 10.523 1 93.19 134 ARG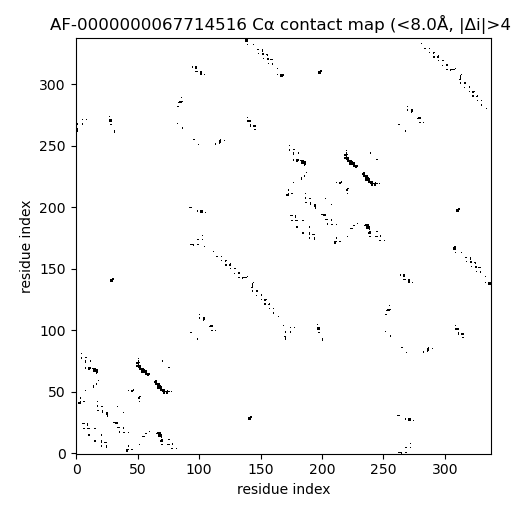 B O 1
ATOM 2386 N N . ASP B 1 135 ? 21.656 11.188 8.453 1 93.19 135 ASP B N 1
ATOM 2387 C CA . ASP B 1 135 ? 21.844 12.609 8.188 1 93.19 135 ASP B CA 1
ATOM 2388 C C . ASP B 1 135 ? 20.609 13.414 8.586 1 93.19 135 ASP B C 1
ATOM 2390 O O . ASP B 1 135 ? 20.609 14.641 8.539 1 93.19 135 ASP B O 1
ATOM 2394 N N . LEU B 1 136 ? 19.594 12.734 9.047 1 93.19 136 LEU B N 1
ATOM 2395 C CA . LEU B 1 136 ? 18.359 13.43 9.391 1 93.19 136 LEU B CA 1
ATOM 2396 C C . LEU B 1 136 ? 18.328 13.766 10.875 1 93.19 136 LEU B C 1
ATOM 2398 O O . LEU B 1 136 ? 18.812 12.992 11.703 1 93.19 136 LEU B O 1
ATOM 2402 N N . ALA B 1 137 ? 17.688 14.922 11.148 1 91.06 137 ALA B N 1
ATOM 2403 C CA . ALA B 1 137 ? 17.5 15.305 12.547 1 91.06 137 ALA B CA 1
ATOM 2404 C C . ALA B 1 137 ? 16.641 14.273 13.281 1 91.06 137 ALA B C 1
ATOM 2406 O O . ALA B 1 137 ? 15.742 13.664 12.695 1 91.06 137 ALA B O 1
ATOM 2407 N N . GLU B 1 138 ? 16.984 14.023 14.578 1 91.62 138 GLU B N 1
ATOM 2408 C CA . GLU B 1 138 ? 16.234 13.086 15.398 1 91.62 138 GLU B CA 1
ATOM 2409 C C . GLU B 1 138 ? 14.961 13.727 15.953 1 91.62 138 GLU B C 1
ATOM 2411 O O . GLU B 1 138 ? 14.758 13.766 17.172 1 91.62 138 GLU B O 1
ATOM 2416 N N . THR B 1 139 ? 14.227 14.312 15.031 1 91.94 139 THR B N 1
ATOM 2417 C CA . THR B 1 139 ? 12.953 14.945 15.352 1 91.94 139 THR B CA 1
ATOM 2418 C C . THR B 1 139 ? 11.812 14.281 14.578 1 91.94 139 THR B C 1
ATOM 2420 O O . THR B 1 139 ? 12.047 13.492 13.664 1 91.94 139 THR B O 1
ATOM 2423 N N . ARG B 1 140 ? 10.633 14.578 15.039 1 93.25 140 ARG B N 1
ATOM 2424 C CA . ARG B 1 140 ? 9.453 13.992 14.406 1 93.25 140 ARG B CA 1
ATOM 2425 C C . ARG B 1 140 ? 9.078 14.758 13.141 1 93.25 140 ARG B C 1
ATOM 2427 O O . ARG B 1 140 ? 7.902 15.07 12.93 1 93.25 140 ARG B O 1
ATOM 2434 N N . ASN B 1 141 ? 10.102 15.039 12.336 1 91.88 141 ASN B N 1
ATOM 2435 C CA . ASN B 1 141 ? 9.766 15.664 11.062 1 91.88 141 ASN B CA 1
ATOM 2436 C C . ASN B 1 141 ? 9.336 14.625 10.031 1 91.88 141 ASN B C 1
ATOM 2438 O O . ASN B 1 141 ? 9.648 13.445 10.172 1 91.88 141 ASN B O 1
ATOM 2442 N N . THR B 1 142 ? 8.633 15.078 9.016 1 93.31 142 THR B N 1
ATOM 2443 C CA . THR B 1 142 ? 7.996 14.211 8.031 1 93.31 142 THR B CA 1
ATOM 2444 C C . THR B 1 142 ? 9.023 13.32 7.348 1 93.31 142 THR B C 1
ATOM 2446 O O . THR B 1 142 ? 8.789 12.125 7.148 1 93.31 142 THR B O 1
ATOM 2449 N N . GLN B 1 143 ? 10.125 13.859 7.004 1 93.19 143 GLN B N 1
ATOM 2450 C CA . GLN B 1 143 ? 11.148 13.094 6.305 1 93.19 143 GLN B CA 1
ATOM 2451 C C . GLN B 1 143 ? 11.648 11.93 7.156 1 93.19 143 GLN B C 1
ATOM 2453 O O . GLN B 1 143 ? 11.734 10.797 6.676 1 93.19 143 GLN B O 1
ATOM 2458 N N . ARG B 1 144 ? 11.977 12.211 8.352 1 94.69 144 ARG B N 1
ATOM 2459 C CA . ARG B 1 144 ? 12.438 11.164 9.258 1 94.69 144 ARG B CA 1
ATOM 2460 C C . ARG B 1 144 ? 11.367 10.102 9.469 1 94.69 144 ARG B C 1
ATOM 2462 O O . ARG B 1 144 ? 11.648 8.906 9.43 1 94.69 144 ARG B O 1
ATOM 2469 N N . LEU B 1 145 ? 10.148 10.555 9.664 1 95.19 145 LEU B N 1
ATOM 2470 C CA . LEU B 1 145 ? 9.047 9.633 9.875 1 95.19 145 LEU B CA 1
ATOM 2471 C C . LEU B 1 145 ? 8.891 8.688 8.68 1 95.19 145 LEU B C 1
ATOM 2473 O O . LEU B 1 145 ? 8.711 7.484 8.859 1 95.19 145 LEU B O 1
ATOM 2477 N N . LEU B 1 146 ? 9.047 9.172 7.535 1 94.5 146 LEU B N 1
ATOM 2478 C CA . LEU B 1 146 ? 8.859 8.391 6.32 1 94.5 146 LEU B CA 1
ATOM 2479 C C . LEU B 1 146 ? 10.016 7.41 6.125 1 94.5 146 LEU B C 1
ATOM 2481 O O . LEU B 1 146 ? 9.789 6.242 5.793 1 94.5 146 LEU B O 1
ATOM 2485 N N . VAL B 1 147 ? 11.156 7.922 6.289 1 95.12 147 VAL B N 1
ATOM 2486 C CA . VAL B 1 147 ? 12.344 7.098 6.098 1 95.12 147 VAL B CA 1
ATOM 2487 C C . VAL B 1 147 ? 12.344 5.945 7.102 1 95.12 147 VAL B C 1
ATOM 2489 O O . VAL B 1 147 ? 12.555 4.789 6.727 1 95.12 147 VAL B O 1
ATOM 2492 N N . GLU B 1 148 ? 12.094 6.266 8.328 1 96.38 148 GLU B N 1
ATOM 2493 C CA . GLU B 1 148 ? 12.117 5.215 9.344 1 96.38 148 GLU B CA 1
ATOM 2494 C C . GLU B 1 148 ? 10.945 4.25 9.172 1 96.38 148 GLU B C 1
ATOM 2496 O O . GLU B 1 148 ? 11.094 3.047 9.383 1 96.38 148 GLU B O 1
ATOM 2501 N N . LYS B 1 149 ? 9.766 4.766 8.773 1 96 149 LYS B N 1
ATOM 2502 C CA . LYS B 1 149 ? 8.656 3.877 8.453 1 96 149 LYS B CA 1
ATOM 2503 C C . LYS B 1 149 ? 9.055 2.85 7.398 1 96 149 LYS B C 1
ATOM 2505 O O . LYS B 1 149 ? 8.812 1.653 7.562 1 96 149 LYS B O 1
ATOM 2510 N N . ARG B 1 150 ? 9.695 3.324 6.359 1 95.62 150 ARG B N 1
ATOM 2511 C CA . ARG B 1 150 ? 10.102 2.447 5.262 1 95.62 150 ARG B CA 1
ATOM 2512 C C . ARG B 1 150 ? 11.164 1.452 5.723 1 95.62 150 ARG B C 1
ATOM 2514 O O . ARG B 1 150 ? 11.148 0.292 5.305 1 95.62 150 ARG B O 1
ATOM 2521 N N . ILE B 1 151 ? 12.039 1.915 6.531 1 97 151 ILE B N 1
ATOM 2522 C CA . ILE B 1 151 ? 13.07 1.032 7.074 1 97 151 ILE B CA 1
ATOM 2523 C C . ILE B 1 151 ? 12.414 -0.111 7.844 1 97 151 ILE B C 1
ATOM 2525 O O . ILE B 1 151 ? 12.727 -1.281 7.621 1 97 151 ILE B O 1
ATOM 2529 N N . PHE B 1 152 ? 11.461 0.233 8.695 1 98.06 152 PHE B N 1
ATOM 2530 C CA . PHE B 1 152 ? 10.773 -0.796 9.461 1 98.06 152 PHE B CA 1
ATOM 2531 C C . PHE B 1 152 ? 10.008 -1.74 8.539 1 98.06 152 PHE B C 1
ATOM 2533 O O . PHE B 1 152 ? 10 -2.953 8.758 1 98.06 152 PHE B O 1
ATOM 2540 N N . GLU B 1 153 ? 9.43 -1.27 7.504 1 96.44 153 GLU B N 1
ATOM 2541 C CA . GLU B 1 153 ? 8.688 -2.08 6.543 1 96.44 153 GLU B CA 1
ATOM 2542 C C . GLU B 1 153 ? 9.609 -3.043 5.801 1 96.44 153 GLU B C 1
ATOM 2544 O O . GLU B 1 153 ? 9.266 -4.211 5.605 1 96.44 153 GLU B O 1
ATOM 2549 N N . LEU B 1 154 ? 10.758 -2.537 5.426 1 97.38 154 LEU B N 1
ATOM 2550 C CA . LEU B 1 154 ? 11.719 -3.355 4.695 1 97.38 154 LEU B CA 1
ATOM 2551 C C . LEU B 1 154 ? 12.297 -4.445 5.594 1 97.38 154 LEU B C 1
ATOM 2553 O O . LEU B 1 154 ? 12.516 -5.574 5.145 1 97.38 154 LEU B O 1
ATOM 2557 N N . GLU B 1 155 ? 12.531 -4.078 6.824 1 98.5 155 GLU B N 1
ATOM 2558 C CA . GLU B 1 155 ? 13.016 -5.082 7.77 1 98.5 155 GLU B CA 1
ATOM 2559 C C . GLU B 1 155 ? 11.984 -6.195 7.957 1 98.5 155 GLU B C 1
ATOM 2561 O O . GLU B 1 155 ? 12.344 -7.375 8.023 1 98.5 155 GLU B O 1
ATOM 2566 N N . ALA B 1 156 ? 10.773 -5.789 8.016 1 98.31 156 ALA B N 1
ATOM 2567 C CA . ALA B 1 156 ? 9.703 -6.77 8.133 1 98.31 156 ALA B CA 1
ATOM 2568 C C . ALA B 1 156 ? 9.641 -7.672 6.906 1 98.31 156 ALA B C 1
ATOM 2570 O O . ALA B 1 156 ? 9.453 -8.883 7.027 1 98.31 156 ALA B O 1
ATOM 2571 N N . GLN B 1 157 ? 9.781 -7.094 5.766 1 98.06 157 GLN B N 1
ATOM 2572 C CA . GLN B 1 157 ? 9.75 -7.902 4.551 1 98.06 157 GLN B CA 1
ATOM 2573 C C . GLN B 1 157 ? 10.914 -8.883 4.512 1 98.06 157 GLN B C 1
ATOM 2575 O O . GLN B 1 157 ? 10.75 -10.039 4.109 1 98.06 157 GLN B O 1
ATOM 2580 N N . ALA B 1 158 ? 12.102 -8.422 4.926 1 98.06 158 ALA B N 1
ATOM 2581 C CA . ALA B 1 158 ? 13.273 -9.297 4.961 1 98.06 158 ALA B CA 1
ATOM 2582 C C . ALA B 1 158 ? 13.023 -10.5 5.863 1 98.06 158 ALA B C 1
ATOM 2584 O O . ALA B 1 158 ? 13.336 -11.633 5.496 1 98.06 158 ALA B O 1
ATOM 2585 N N . ARG B 1 159 ? 12.438 -10.234 6.992 1 98.19 159 ARG B N 1
ATOM 2586 C CA . ARG B 1 159 ? 12.141 -11.312 7.93 1 98.19 159 ARG B CA 1
ATOM 2587 C C . ARG B 1 159 ? 11.078 -12.25 7.367 1 98.19 159 ARG B C 1
ATOM 2589 O O . ARG B 1 159 ? 11.148 -13.461 7.566 1 98.19 159 ARG B O 1
ATOM 2596 N N . TRP B 1 160 ? 10.148 -11.695 6.684 1 98.38 160 TRP B N 1
ATOM 2597 C CA . TRP B 1 160 ? 9.102 -12.5 6.059 1 98.38 160 TRP B CA 1
ATOM 2598 C C . TRP B 1 160 ? 9.688 -13.398 4.98 1 98.38 160 TRP B C 1
ATOM 2600 O O . TRP B 1 160 ? 9.305 -14.57 4.863 1 98.38 160 TRP B O 1
ATOM 2610 N N . LEU B 1 161 ? 10.617 -12.914 4.234 1 97.94 161 LEU B N 1
ATOM 2611 C CA . LEU B 1 161 ? 11.289 -13.711 3.211 1 97.94 161 LEU B CA 1
ATOM 2612 C C . LEU B 1 161 ? 12.031 -14.891 3.838 1 97.94 161 LEU B C 1
ATOM 2614 O O . LEU B 1 161 ? 12 -16 3.303 1 97.94 161 LEU B O 1
ATOM 2618 N N . ASP B 1 162 ? 12.664 -14.633 4.973 1 97.06 162 ASP B N 1
ATOM 2619 C CA . ASP B 1 162 ? 13.336 -15.703 5.699 1 97.06 162 ASP B CA 1
ATOM 2620 C C . ASP B 1 162 ? 12.344 -16.781 6.137 1 97.06 162 ASP B C 1
ATOM 2622 O O . ASP B 1 162 ? 12.633 -17.969 6.051 1 97.06 162 ASP B O 1
ATOM 2626 N N . ARG B 1 163 ? 11.203 -16.297 6.594 1 96.62 163 ARG B N 1
ATOM 2627 C CA . ARG B 1 163 ? 10.141 -17.203 7.035 1 96.62 163 ARG B CA 1
ATOM 2628 C C . ARG B 1 163 ? 9.664 -18.094 5.895 1 96.62 163 ARG B C 1
ATOM 2630 O O . ARG B 1 163 ? 9.398 -19.281 6.098 1 96.62 163 ARG B O 1
ATOM 2637 N N . ILE B 1 164 ? 9.539 -17.594 4.695 1 96.62 164 ILE B N 1
ATOM 2638 C CA . ILE B 1 164 ? 9.07 -18.344 3.535 1 96.62 164 ILE B CA 1
ATOM 2639 C C . ILE B 1 164 ? 10.023 -19.5 3.252 1 96.62 164 ILE B C 1
ATOM 2641 O O . ILE B 1 164 ? 9.586 -20.609 2.93 1 96.62 164 ILE B O 1
ATOM 2645 N N . GLU B 1 165 ? 11.289 -19.219 3.393 1 93.5 165 GLU B N 1
ATOM 2646 C CA . GLU B 1 165 ? 12.297 -20.25 3.137 1 93.5 165 GLU B CA 1
ATOM 2647 C C . GLU B 1 165 ? 12.164 -21.406 4.125 1 93.5 165 GLU B C 1
ATOM 2649 O O . GLU B 1 165 ? 12.5 -22.547 3.803 1 93.5 165 GLU B O 1
ATOM 2654 N N . ALA B 1 166 ? 11.68 -21.078 5.285 1 92 166 ALA B N 1
ATOM 2655 C CA . ALA B 1 166 ? 11.57 -22.078 6.344 1 92 166 ALA B CA 1
ATOM 2656 C C . ALA B 1 166 ? 10.289 -22.891 6.199 1 92 166 ALA B C 1
ATOM 2658 O O . ALA B 1 166 ? 10.141 -23.938 6.824 1 92 166 ALA B O 1
ATOM 2659 N N . LEU B 1 167 ? 9.32 -22.422 5.453 1 89.81 167 LEU B N 1
ATOM 2660 C CA . LEU B 1 167 ? 8.047 -23.109 5.262 1 89.81 167 LEU B CA 1
ATOM 2661 C C . LEU B 1 167 ? 8.227 -24.312 4.348 1 89.81 167 LEU B C 1
ATOM 2663 O O . LEU B 1 167 ? 9.07 -24.297 3.447 1 89.81 167 LEU B O 1
ATOM 2667 N N . GLU B 1 168 ? 7.418 -25.312 4.574 1 78.25 168 GLU B N 1
ATOM 2668 C CA . GLU B 1 168 ? 7.43 -26.516 3.738 1 78.25 168 GLU B CA 1
ATOM 2669 C C . GLU B 1 168 ? 6.695 -26.281 2.424 1 78.25 168 GLU B C 1
ATOM 2671 O O . GLU B 1 168 ? 5.918 -25.328 2.305 1 78.25 168 GLU B O 1
ATOM 2676 N N . GLN B 1 169 ? 6.961 -27.234 1.405 1 77.69 169 GLN B N 1
ATOM 2677 C CA . GLN B 1 169 ? 6.258 -27.172 0.128 1 77.69 169 GLN B CA 1
ATOM 2678 C C . GLN B 1 169 ? 4.84 -27.719 0.259 1 77.69 169 GLN B C 1
ATOM 2680 O O . GLN B 1 169 ? 4.582 -28.609 1.065 1 77.69 169 GLN B O 1
#

Radius of gyration: 24.79 Å; Cα contacts (8 Å, |Δi|>4): 432; chains: 2; bounding box: 43×71×54 Å

Foldseek 3Di:
DVVLLQLQVVCAPHWAFLVRSQVSVCVQQVVDHDDSVVSVVSQVVCVVVQQKDFDAWDQDPVGDITTTMHTDPNNVVVNVVVVVDDDDDDPDPDDPLVVVQVVCVVVVHDCVVVLVVLLVVLVVLLVVLVVVLVPDDPDPHNVNVVSVVSNVVSVVVNVVSVVVVVDDD/DVVLLQLQVVCAPHWAFLVRSQVSVCVQQVVDHDDSVRSVVSQVVCVVVQQKDFDAWDQDPVRDITTTMHTDPNNVVVNVVVVVDDDDDDDDPDDPLVVVQVVCVVVVHDCVVVLVVVLVVLVVLLVVLVVVLVPDDPDPHNVNVVSVVSNVVSVVVNVVSVVVVVDDD